Protein AF-0000000076612167 (afdb_homodimer)

Foldseek 3Di:
DQWKKKKWFAQDPDPVSIDIDIDSHPLVVLVVLVVVLLVVVCVVVVDDPDDDDDLVSSLVSLVPTPAIWMWTADPVVRGTDIDGSVVSSVVNVVSVVVVVVVVVVVD/DQWKKKKWFAQDPDPVSIDIDIDSHPLVVLVVLVVVLVVVVCVVVVDDPDDDDDLVSSLVSLVPTPAIWMWTADPVVRGTDIDGSVVSSVVNVVSVVVVVVVVVVVD

Sequence (214 aa):
MVAKVLLLVQQKADTESRRYQEFHTLDKCLDYILKLFEDKLRNQLQEKDNFTYDLSDLYEYLDDLPSIQCLIFSEDTRTFTPHDKNWVKSKLYAHLSNQVTEMAFDNMVAKVLLLVQQKADTESRRYQEFHTLDKCLDYILKLFEDKLRNQLQEKDNFTYDLSDLYEYLDDLPSIQCLIFSEDTRTFTPHDKNWVKSKLYAHLSNQVTEMAFDN

Organism: NCBI:txid5963

InterPro domains:
  IPR000781 Enhancer of rudimentary [PF01133] (3-101)
  IPR000781 Enhancer of rudimentary [PTHR12373] (4-100)
  IPR035912 Enhancer of rudimentary superfamily [G3DSA:3.30.2260.10] (2-104)
  IPR035912 Enhancer of rudimentary superfamily [SSF143875] (5-101)

Solvent-accessible surface area (backbone atoms only — not comparable to full-atom values): 11820 Å² total; per-residue (Å²): 129,75,37,42,27,39,38,41,38,19,74,44,90,51,72,83,48,23,28,44,49,77,30,65,31,62,65,62,46,49,50,49,52,52,47,54,54,50,52,51,50,47,66,70,41,83,66,70,99,75,78,85,77,56,68,68,55,52,51,50,52,60,67,65,31,71,37,50,37,39,27,42,38,36,82,89,77,58,29,26,39,71,39,49,54,67,56,51,52,52,52,47,50,54,54,52,53,51,49,52,50,50,52,60,63,74,99,129,75,36,42,26,40,39,41,39,19,75,42,91,51,71,84,49,22,29,44,50,78,29,64,31,62,65,60,44,46,51,48,53,52,47,53,54,50,49,53,50,50,68,68,40,85,64,74,98,77,79,86,78,55,68,67,55,53,50,50,53,59,68,65,30,73,38,48,35,39,28,42,41,36,82,90,78,57,29,27,40,72,41,49,54,68,54,51,51,52,50,47,50,54,54,53,52,54,50,53,51,52,53,60,63,74,98

Radius of gyration: 20.78 Å; Cα contacts (8 Å, |Δi|>4): 287; chains: 2; bounding box: 44×80×36 Å

Secondary structure (DSSP, 8-state):
----EEEEEE-SSSGGGEEEEEESSHHHHHHHHHHHHHHHHHHHS-S-S-----HHHHHHHHHHSSEEEEEEEETTTTEEEEE-HHHHHHHHHHHHHHHHHHHHHH-/----EEEEEE-SSSGGGEEEEEESSHHHHHHHHHHHHHHHHHHHS-S-S-----HHHHHHHHHHSSEEEEEEEETTTTEEEEE-HHHHHHHHHHHHHHHHHHHHHH-

Structure (mmCIF, N/CA/C/O backbone):
data_AF-0000000076612167-model_v1
#
loop_
_entity.id
_entity.type
_entity.pdbx_description
1 polymer 'Enhancer of rudimentary homolog'
#
loop_
_atom_site.group_PDB
_atom_site.id
_atom_site.type_symbol
_atom_site.label_atom_id
_atom_site.label_alt_id
_atom_site.label_comp_id
_atom_site.label_asym_id
_atom_site.label_entity_id
_atom_site.label_seq_id
_atom_site.pdbx_PDB_ins_code
_atom_site.Cartn_x
_atom_site.Cartn_y
_atom_site.Cartn_z
_atom_site.occupancy
_atom_site.B_iso_or_equiv
_atom_site.auth_seq_id
_atom_site.auth_comp_id
_atom_site.auth_asym_id
_atom_site.auth_atom_id
_atom_site.pdbx_PDB_model_num
ATOM 1 N N . MET A 1 1 ? 17.547 -15.125 5.863 1 46.22 1 MET A N 1
ATOM 2 C CA . MET A 1 1 ? 17.016 -13.945 6.547 1 46.22 1 MET A CA 1
ATOM 3 C C . MET A 1 1 ? 15.656 -13.562 5.988 1 46.22 1 MET A C 1
ATOM 5 O O . MET A 1 1 ? 15.445 -13.594 4.777 1 46.22 1 MET A O 1
ATOM 9 N N . VAL A 1 2 ? 14.703 -13.664 6.707 1 57.25 2 VAL A N 1
ATOM 10 C CA . VAL A 1 2 ? 13.328 -13.469 6.254 1 57.25 2 VAL A CA 1
ATOM 11 C C . VAL A 1 2 ? 13.102 -12 5.906 1 57.25 2 VAL A C 1
ATOM 13 O O . VAL A 1 2 ? 13.469 -11.109 6.672 1 57.25 2 VAL A O 1
ATOM 16 N N . ALA A 1 3 ? 13.102 -11.641 4.555 1 76.5 3 ALA A N 1
ATOM 17 C CA . ALA A 1 3 ? 12.93 -10.242 4.168 1 76.5 3 ALA A CA 1
ATOM 18 C C . ALA A 1 3 ? 11.453 -9.859 4.141 1 76.5 3 ALA A C 1
ATOM 20 O O . ALA A 1 3 ? 10.625 -10.594 3.586 1 76.5 3 ALA A O 1
ATOM 21 N N . LYS A 1 4 ? 11.07 -8.914 4.973 1 95.75 4 LYS A N 1
ATOM 22 C CA . LYS A 1 4 ? 9.734 -8.336 4.918 1 95.75 4 LYS A CA 1
ATOM 23 C C . LYS A 1 4 ? 9.352 -7.965 3.488 1 95.75 4 LYS A C 1
ATOM 25 O O . LYS A 1 4 ? 10.18 -7.469 2.727 1 95.75 4 LYS A O 1
ATOM 30 N N . VAL A 1 5 ? 8.172 -8.383 3.107 1 98.31 5 VAL A N 1
ATOM 31 C CA . VAL A 1 5 ? 7.656 -8.094 1.773 1 98.31 5 VAL A CA 1
ATOM 32 C C . VAL A 1 5 ? 6.418 -7.203 1.881 1 98.31 5 VAL A C 1
ATOM 34 O O . VAL A 1 5 ? 5.512 -7.484 2.666 1 98.31 5 VAL A O 1
ATOM 37 N N . LEU A 1 6 ? 6.449 -6.156 1.152 1 98.56 6 LEU A N 1
ATOM 38 C CA . LEU A 1 6 ? 5.27 -5.316 0.977 1 98.56 6 LEU A CA 1
ATOM 39 C C . LEU A 1 6 ? 4.633 -5.551 -0.389 1 98.56 6 LEU A C 1
ATOM 41 O O . LEU A 1 6 ? 5.285 -5.375 -1.421 1 98.56 6 LEU A O 1
ATOM 45 N N . LEU A 1 7 ? 3.396 -5.984 -0.373 1 98.81 7 LEU A N 1
ATOM 46 C CA . LEU A 1 7 ? 2.643 -6.195 -1.605 1 98.81 7 LEU A CA 1
ATOM 47 C C . LEU A 1 7 ? 1.734 -5.004 -1.895 1 98.81 7 LEU A C 1
ATOM 49 O O . LEU A 1 7 ? 0.98 -4.566 -1.022 1 98.81 7 LEU A O 1
ATOM 53 N N . LEU A 1 8 ? 1.87 -4.41 -3.059 1 98.75 8 LEU A N 1
ATOM 54 C CA . LEU A 1 8 ? 0.969 -3.383 -3.57 1 98.75 8 LEU A CA 1
ATOM 55 C C . LEU A 1 8 ? 0.109 -3.93 -4.707 1 98.75 8 LEU A C 1
ATOM 57 O O . LEU A 1 8 ? 0.635 -4.398 -5.719 1 98.75 8 LEU A O 1
ATOM 61 N N . VAL A 1 9 ? -1.189 -3.863 -4.496 1 98.62 9 VAL A N 1
ATOM 62 C CA . VAL A 1 9 ? -2.049 -4.406 -5.543 1 98.62 9 VAL A CA 1
ATOM 63 C C . VAL A 1 9 ? -3.201 -3.441 -5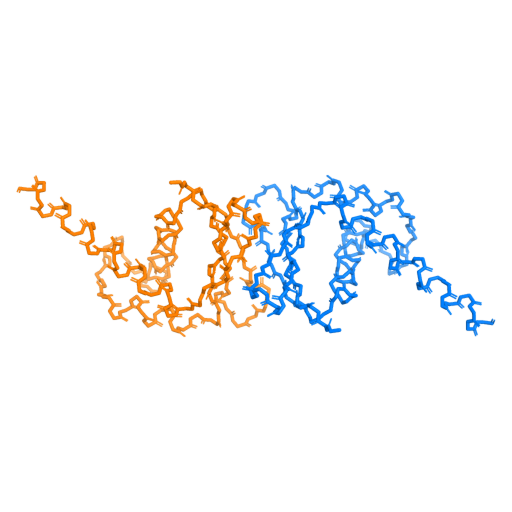.82 1 98.62 9 VAL A C 1
ATOM 65 O O . VAL A 1 9 ? -3.762 -2.855 -4.891 1 98.62 9 VAL A O 1
ATOM 68 N N . GLN A 1 10 ? -3.488 -3.244 -7.02 1 98.12 10 GLN A N 1
ATOM 69 C CA . GLN A 1 10 ? -4.699 -2.598 -7.512 1 98.12 10 GLN A CA 1
ATOM 70 C C . GLN A 1 10 ? -5.527 -3.559 -8.359 1 98.12 10 GLN A C 1
ATOM 72 O O . GLN A 1 10 ? -5.113 -3.945 -9.453 1 98.12 10 GLN A O 1
ATOM 77 N N . GLN A 1 11 ? -6.672 -3.959 -7.875 1 95.88 11 GLN A N 1
ATOM 78 C CA . GLN A 1 11 ? -7.422 -5.031 -8.516 1 95.88 11 GLN A CA 1
ATOM 79 C C . GLN A 1 11 ? -8.406 -4.48 -9.547 1 95.88 11 GLN A C 1
ATOM 81 O O . GLN A 1 11 ? -8.859 -5.207 -10.43 1 95.88 11 GLN A O 1
ATOM 86 N N . LYS A 1 12 ? -8.82 -3.258 -9.359 1 95.5 12 LYS A N 1
ATOM 87 C CA . LYS A 1 12 ? -9.727 -2.588 -10.281 1 95.5 12 LYS A CA 1
ATOM 88 C C . LYS A 1 12 ? -9.094 -1.319 -10.852 1 95.5 12 LYS A C 1
ATOM 90 O O . LYS A 1 12 ? -8.055 -0.867 -10.367 1 95.5 12 LYS A O 1
ATOM 95 N N . ALA A 1 13 ? -9.773 -0.799 -11.875 1 94.06 13 ALA A N 1
ATOM 96 C CA . ALA A 1 13 ? -9.234 0.391 -12.531 1 94.06 13 ALA A CA 1
ATOM 97 C C . ALA A 1 13 ? -9.219 1.582 -11.578 1 94.06 13 ALA A C 1
ATOM 99 O O . ALA A 1 13 ? -8.352 2.457 -11.688 1 94.06 13 ALA A O 1
ATOM 100 N N . ASP A 1 14 ? -10.086 1.607 -10.68 1 94.81 14 ASP A N 1
ATOM 101 C CA . ASP A 1 14 ? -10.211 2.703 -9.727 1 94.81 14 ASP A CA 1
ATOM 102 C C . ASP A 1 14 ? -9.078 2.674 -8.703 1 94.81 14 ASP A C 1
ATOM 104 O O . ASP A 1 14 ? -8.789 1.629 -8.117 1 94.81 14 ASP A O 1
ATOM 108 N N . THR A 1 15 ? -8.547 3.803 -8.438 1 93.44 15 THR A N 1
ATOM 109 C CA . THR A 1 15 ? -7.43 3.916 -7.508 1 93.44 15 THR A CA 1
ATOM 110 C C . THR A 1 15 ? -7.887 3.625 -6.082 1 93.44 15 THR A C 1
ATOM 112 O O . THR A 1 15 ? -7.066 3.33 -5.211 1 93.44 15 THR A O 1
ATOM 115 N N . GLU A 1 16 ? -9.133 3.639 -5.883 1 92.19 16 GLU A N 1
ATOM 116 C CA . GLU A 1 16 ? -9.672 3.354 -4.555 1 92.19 16 GLU A CA 1
ATOM 117 C C . GLU A 1 16 ? -9.555 1.871 -4.219 1 92.19 16 GLU A C 1
ATOM 119 O O . GLU A 1 16 ? -9.719 1.478 -3.061 1 92.19 16 GLU A O 1
ATOM 124 N N . SER A 1 17 ? -9.297 1.065 -5.227 1 95.31 17 SER A N 1
ATOM 125 C CA . SER A 1 17 ? -9.156 -0.372 -5.016 1 95.31 17 SER A CA 1
ATOM 126 C C . SER A 1 17 ? -7.734 -0.738 -4.621 1 95.31 17 SER A C 1
ATOM 128 O O . SER A 1 17 ? -7.426 -1.911 -4.395 1 95.31 17 SER A O 1
ATOM 130 N N . ARG A 1 18 ? -6.832 0.264 -4.492 1 98 18 ARG A N 1
ATOM 131 C CA . ARG A 1 18 ? -5.441 0.022 -4.121 1 98 18 ARG A CA 1
ATOM 132 C C . ARG A 1 18 ? -5.336 -0.468 -2.68 1 98 18 ARG A C 1
ATOM 134 O O . ARG A 1 18 ? -5.895 0.146 -1.768 1 98 18 ARG A O 1
ATOM 141 N N . ARG A 1 19 ? -4.605 -1.612 -2.525 1 98 19 ARG A N 1
ATOM 142 C CA . ARG A 1 19 ? -4.383 -2.234 -1.224 1 98 19 ARG A CA 1
ATOM 143 C C . ARG A 1 19 ? -2.918 -2.607 -1.037 1 98 19 ARG A C 1
ATOM 145 O O . ARG A 1 19 ? -2.201 -2.84 -2.014 1 98 19 ARG A O 1
ATOM 152 N N . TYR A 1 20 ? -2.527 -2.588 0.167 1 98.62 20 TYR A N 1
ATOM 153 C CA . TYR A 1 20 ? -1.204 -3.133 0.453 1 98.62 20 TYR A CA 1
ATOM 154 C C . TYR A 1 20 ? -1.27 -4.164 1.574 1 98.62 20 TYR A C 1
ATOM 156 O O . TYR A 1 20 ? -2.195 -4.145 2.391 1 98.62 20 TYR A O 1
ATOM 164 N N . GLN A 1 21 ? -0.395 -5.09 1.567 1 98.19 21 GLN A N 1
ATOM 165 C CA . GLN A 1 21 ? -0.216 -6.105 2.602 1 98.19 21 GLN A CA 1
ATOM 166 C C . GLN A 1 21 ? 1.263 -6.305 2.924 1 98.19 21 GLN A C 1
ATOM 168 O O . GLN A 1 21 ? 2.127 -6.047 2.084 1 98.19 21 GLN A O 1
ATOM 173 N N . GLU A 1 22 ? 1.465 -6.707 4.145 1 97.81 22 GLU A N 1
ATOM 174 C CA . GLU A 1 22 ? 2.826 -6.984 4.586 1 97.81 22 GLU A CA 1
ATOM 175 C C . GLU A 1 22 ? 2.99 -8.453 4.984 1 97.81 22 GLU A C 1
ATOM 177 O O . GLU A 1 22 ? 2.104 -9.031 5.613 1 97.81 22 GLU A O 1
ATOM 182 N N . PHE A 1 23 ? 4.105 -9 4.562 1 97.69 23 PHE A N 1
ATOM 183 C CA . PHE A 1 23 ? 4.406 -10.391 4.891 1 97.69 23 PHE A CA 1
ATOM 184 C C . PHE A 1 23 ? 5.828 -10.523 5.422 1 97.69 23 PHE A C 1
ATOM 186 O O . PHE A 1 23 ? 6.723 -9.773 5.02 1 97.69 23 PHE A O 1
ATOM 193 N N . HIS A 1 24 ? 6.004 -11.531 6.266 1 95.81 24 HIS A N 1
ATOM 194 C CA . HIS A 1 24 ? 7.332 -11.758 6.824 1 95.81 24 HIS A CA 1
ATOM 195 C C . HIS A 1 24 ? 8.195 -12.578 5.871 1 95.81 24 HIS A C 1
ATOM 197 O O . HIS A 1 24 ? 9.414 -12.633 6.027 1 95.81 24 HIS A O 1
ATOM 203 N N . THR A 1 25 ? 7.551 -13.25 4.871 1 95.44 25 THR A N 1
ATOM 204 C CA . THR A 1 25 ? 8.297 -14.008 3.875 1 95.44 25 THR A CA 1
ATOM 205 C C . THR A 1 25 ? 7.688 -13.82 2.486 1 95.44 25 THR A C 1
ATOM 207 O O . THR A 1 25 ? 6.492 -13.547 2.357 1 95.44 25 THR A O 1
ATOM 210 N N . LEU A 1 26 ? 8.547 -14.047 1.516 1 96.44 26 LEU A N 1
ATOM 211 C CA . LEU A 1 26 ? 8.078 -14 0.135 1 96.44 26 LEU A CA 1
ATOM 212 C C . LEU A 1 26 ? 7.062 -15.102 -0.135 1 96.44 26 LEU A C 1
ATOM 214 O O . LEU A 1 26 ? 6.09 -14.898 -0.866 1 96.44 26 LEU A O 1
ATOM 218 N N . ASP A 1 27 ? 7.234 -16.25 0.486 1 95.06 27 ASP A N 1
ATOM 219 C CA . ASP A 1 27 ? 6.34 -17.391 0.263 1 95.06 27 ASP A CA 1
ATOM 220 C C . ASP A 1 27 ? 4.906 -17.047 0.668 1 95.06 27 ASP A C 1
ATOM 222 O O . ASP A 1 27 ? 3.961 -17.359 -0.054 1 95.06 27 ASP A O 1
ATOM 226 N N . LYS A 1 28 ? 4.77 -16.516 1.777 1 96.88 28 LYS A N 1
ATOM 227 C CA . LYS A 1 28 ? 3.443 -16.141 2.254 1 96.88 28 LYS A CA 1
ATOM 228 C C . LYS A 1 28 ? 2.811 -15.086 1.348 1 96.88 28 LYS A C 1
ATOM 230 O O . LYS A 1 28 ? 1.596 -15.086 1.136 1 96.88 28 LYS A O 1
ATOM 235 N N . CYS A 1 29 ? 3.615 -14.156 0.839 1 98.06 29 CYS A N 1
ATOM 236 C CA . CYS A 1 29 ? 3.139 -13.164 -0.119 1 98.06 29 CYS A CA 1
ATOM 237 C C . CYS A 1 29 ? 2.621 -13.836 -1.386 1 98.06 29 CYS A C 1
ATOM 239 O O . CYS A 1 29 ? 1.523 -13.523 -1.854 1 98.06 29 CYS A O 1
ATOM 241 N N . LEU A 1 30 ? 3.404 -14.766 -1.861 1 97.75 30 LEU A N 1
ATOM 242 C CA . LEU A 1 30 ? 3.025 -15.461 -3.086 1 97.75 30 LEU A CA 1
ATOM 243 C C . LEU A 1 30 ? 1.769 -16.297 -2.867 1 97.75 30 LEU A C 1
ATOM 245 O O . LEU A 1 30 ? 0.907 -16.375 -3.746 1 97.75 30 LEU A O 1
ATOM 249 N N . ASP A 1 31 ? 1.666 -16.906 -1.666 1 96.94 31 ASP A N 1
ATOM 250 C CA . ASP A 1 31 ? 0.441 -17.609 -1.309 1 96.94 31 ASP A CA 1
ATOM 251 C C . ASP A 1 31 ? -0.769 -16.688 -1.371 1 96.94 31 ASP A C 1
ATOM 253 O O . ASP A 1 31 ? -1.837 -17.078 -1.843 1 96.94 31 ASP A O 1
ATOM 257 N N . TYR A 1 32 ? -0.604 -15.531 -0.877 1 97.81 32 TYR A N 1
ATOM 258 C CA . TYR A 1 32 ? -1.695 -14.57 -0.847 1 97.81 32 TYR A CA 1
ATOM 259 C C . TYR A 1 32 ? -2.111 -14.172 -2.258 1 97.81 32 TYR A C 1
ATOM 261 O O . TYR A 1 32 ? -3.305 -14.047 -2.547 1 97.81 32 TYR A O 1
ATOM 269 N N . ILE A 1 33 ? -1.151 -13.961 -3.117 1 97.94 33 ILE A N 1
ATOM 270 C CA . ILE A 1 33 ? -1.45 -13.617 -4.504 1 97.94 33 ILE A CA 1
ATOM 271 C C . ILE A 1 33 ? -2.238 -14.75 -5.156 1 97.94 33 ILE A C 1
ATOM 273 O O . ILE A 1 33 ? -3.205 -14.508 -5.883 1 97.94 33 ILE A O 1
ATOM 277 N N . LEU A 1 34 ? -1.816 -16 -4.898 1 96.12 34 LEU A N 1
ATOM 278 C CA . LEU A 1 34 ? -2.557 -17.156 -5.406 1 96.12 34 LEU A CA 1
ATOM 279 C C . LEU A 1 34 ? -3.99 -17.156 -4.887 1 96.12 34 LEU A C 1
ATOM 281 O O . LEU A 1 34 ? -4.922 -17.484 -5.621 1 96.12 34 LEU A O 1
ATOM 285 N N . LYS A 1 35 ? -4.117 -16.859 -3.691 1 95.44 35 LYS A N 1
ATOM 286 C CA . LYS A 1 35 ? -5.449 -16.797 -3.098 1 95.44 35 LYS A CA 1
ATOM 287 C C . LYS A 1 35 ? -6.309 -15.742 -3.789 1 95.44 35 LYS A C 1
ATOM 289 O O . LYS A 1 35 ? -7.504 -15.953 -4.012 1 95.44 35 LYS A O 1
ATOM 294 N N . LEU A 1 36 ? -5.746 -14.523 -4.047 1 95.81 36 LEU A N 1
ATOM 295 C CA . LEU A 1 36 ? -6.477 -13.484 -4.766 1 95.81 36 LEU A CA 1
ATOM 296 C C . LEU A 1 36 ? -7.004 -14.016 -6.098 1 95.81 36 LEU A C 1
ATOM 298 O O . LEU A 1 36 ? -8.164 -13.781 -6.449 1 95.81 36 LEU A O 1
ATOM 302 N N . PHE A 1 37 ? -6.133 -14.695 -6.824 1 95.38 37 PHE A N 1
ATOM 303 C CA . PHE A 1 37 ? -6.508 -15.297 -8.102 1 95.38 37 PHE A CA 1
ATOM 304 C C . PHE A 1 37 ? -7.625 -16.312 -7.918 1 95.38 37 PHE A C 1
ATOM 306 O O . PHE A 1 37 ? -8.617 -16.281 -8.648 1 95.38 37 PHE A O 1
ATOM 313 N N . GLU A 1 38 ? -7.531 -17.188 -6.906 1 92.75 38 GLU A N 1
ATOM 314 C CA . GLU A 1 38 ? -8.516 -18.234 -6.641 1 92.75 38 GLU A CA 1
ATOM 315 C C . GLU A 1 38 ? -9.867 -17.641 -6.25 1 92.75 38 GLU A C 1
ATOM 317 O O . GLU A 1 38 ? -10.914 -18.156 -6.664 1 92.75 38 GLU A O 1
ATOM 322 N N . ASP A 1 39 ? -9.797 -16.625 -5.496 1 91.69 39 ASP A N 1
ATOM 323 C CA . ASP A 1 39 ? -11.016 -15.922 -5.105 1 91.69 39 ASP A CA 1
ATOM 324 C C . ASP A 1 39 ? -11.719 -15.328 -6.32 1 91.69 39 ASP A C 1
ATOM 326 O O . ASP A 1 39 ? -12.945 -15.359 -6.41 1 91.69 39 ASP A O 1
ATOM 330 N N . LYS A 1 40 ? -10.945 -14.727 -7.18 1 91 40 LYS A N 1
ATOM 331 C CA . LYS A 1 40 ? -11.5 -14.18 -8.414 1 91 40 LYS A CA 1
ATOM 332 C C . LYS A 1 40 ? -12.195 -15.266 -9.227 1 91 40 LYS A C 1
ATOM 334 O O . LYS A 1 40 ? -13.297 -15.047 -9.75 1 91 40 LYS A O 1
ATOM 339 N N . LEU A 1 41 ? -11.555 -16.469 -9.328 1 87.62 41 LEU A N 1
ATOM 340 C CA . LEU A 1 41 ? -12.125 -17.594 -10.062 1 87.62 41 LEU A CA 1
ATOM 341 C C . LEU A 1 41 ? -13.422 -18.078 -9.422 1 87.62 41 LEU A C 1
ATOM 343 O O . LEU A 1 41 ? -14.398 -18.344 -10.125 1 87.62 41 LEU A O 1
ATOM 347 N N . ARG A 1 42 ? -13.336 -18.078 -8.117 1 87.94 42 ARG A N 1
ATOM 348 C CA . ARG A 1 42 ? -14.508 -18.531 -7.367 1 87.94 42 ARG A CA 1
ATOM 349 C C . ARG A 1 42 ? -15.695 -17.609 -7.613 1 87.94 42 ARG A C 1
ATOM 351 O O . ARG A 1 42 ? -16.828 -18.062 -7.773 1 87.94 42 ARG A O 1
ATOM 358 N N . ASN A 1 43 ? -15.484 -16.359 -7.652 1 86.31 43 ASN A N 1
ATOM 359 C CA . ASN A 1 43 ? -16.531 -15.375 -7.84 1 86.31 43 ASN A CA 1
ATOM 360 C C . ASN A 1 43 ? -17.078 -15.391 -9.273 1 86.31 43 ASN A C 1
ATOM 362 O O . ASN A 1 43 ? -18.234 -15.078 -9.5 1 86.31 43 ASN A O 1
ATOM 366 N N . GLN A 1 44 ? -16.25 -15.625 -10.203 1 83.94 44 GLN A N 1
ATOM 367 C CA . GLN A 1 44 ? -16.641 -15.68 -11.602 1 83.94 44 GLN A CA 1
ATOM 368 C C . GLN A 1 44 ? -17.391 -16.969 -11.906 1 83.94 44 GLN A C 1
ATOM 370 O O . GLN A 1 44 ? -18.328 -16.984 -12.703 1 83.94 44 GLN A O 1
ATOM 375 N N . LEU A 1 45 ? -16.953 -17.984 -11.32 1 78.19 45 LEU A N 1
ATOM 376 C CA . LEU A 1 45 ? -17.547 -19.297 -11.602 1 78.19 45 LEU A CA 1
ATOM 377 C C . LEU A 1 45 ? -18.656 -19.609 -10.602 1 78.19 45 LEU A C 1
ATOM 379 O O . LEU A 1 45 ? -18.484 -19.375 -9.398 1 78.19 45 LEU A O 1
ATOM 383 N N . GLN A 1 46 ? -19.906 -18.719 -10.523 1 64.12 46 GLN A N 1
ATOM 384 C CA . GLN A 1 46 ? -21 -18.906 -9.57 1 64.12 46 GLN A CA 1
ATOM 385 C C . GLN A 1 46 ? -20.812 -20.188 -8.766 1 64.12 46 GLN A C 1
ATOM 387 O O . GLN A 1 46 ? -21.266 -20.281 -7.629 1 64.12 46 GLN A O 1
ATOM 392 N N . GLU A 1 47 ? -20.609 -21.297 -9.531 1 56.75 47 GLU A N 1
ATOM 393 C CA . GLU A 1 47 ? -20.781 -22.594 -8.891 1 56.75 47 GLU A CA 1
ATOM 394 C C . GLU A 1 47 ? -19.594 -22.938 -8 1 56.75 47 GLU A C 1
ATOM 396 O O . GLU A 1 47 ? -18.594 -22.219 -7.98 1 56.75 47 GLU A O 1
ATOM 401 N N . LYS A 1 48 ? -18.969 -24.422 -7.902 1 57.47 48 LYS A N 1
ATOM 402 C CA . LYS A 1 48 ? -18.422 -25.312 -6.883 1 57.47 48 LYS A CA 1
ATOM 403 C C . LYS A 1 48 ? -16.969 -24.953 -6.566 1 57.47 48 LYS A C 1
ATOM 405 O O . LYS A 1 48 ? -16.281 -24.359 -7.391 1 57.47 48 LYS A O 1
ATOM 410 N N . ASP A 1 49 ? -16.531 -24.922 -5.379 1 62.66 49 ASP A N 1
ATOM 411 C CA . ASP A 1 49 ? -15.273 -24.953 -4.648 1 62.66 49 ASP A CA 1
ATOM 412 C C . ASP A 1 49 ? -14.195 -25.688 -5.449 1 62.66 49 ASP A C 1
ATOM 414 O O . ASP A 1 49 ? -13.016 -25.641 -5.094 1 62.66 49 ASP A O 1
ATOM 418 N N . ASN A 1 50 ? -14.562 -26.312 -6.648 1 67.38 50 ASN A N 1
ATOM 419 C CA . ASN A 1 50 ? -13.539 -27.078 -7.352 1 67.38 50 ASN A CA 1
ATOM 420 C C . ASN A 1 50 ? -13.195 -26.453 -8.695 1 67.38 50 ASN A C 1
ATOM 422 O O . ASN A 1 50 ? -13.93 -26.609 -9.672 1 67.38 50 ASN A O 1
ATOM 426 N N . PHE A 1 51 ? -12.398 -25.406 -8.719 1 77.12 51 PHE A N 1
ATOM 427 C CA . PHE A 1 51 ? -11.961 -24.875 -10 1 77.12 51 PHE A CA 1
ATOM 428 C C . PHE A 1 51 ? -10.578 -25.391 -10.367 1 77.12 51 PHE A C 1
ATOM 430 O O . PHE A 1 51 ? -9.773 -25.703 -9.492 1 77.12 51 PHE A O 1
ATOM 437 N N . THR A 1 52 ? -10.461 -25.844 -11.688 1 81.31 52 THR A N 1
ATOM 438 C CA . THR A 1 52 ? -9.148 -26.156 -12.242 1 81.31 52 THR A CA 1
ATOM 439 C C . THR A 1 52 ? -8.656 -25 -13.117 1 81.31 52 THR A C 1
ATOM 441 O O . THR A 1 52 ? -9.453 -24.297 -13.75 1 81.31 52 THR A O 1
ATOM 444 N N . TYR A 1 53 ? -7.547 -24.625 -12.898 1 86.19 53 TYR A N 1
ATOM 445 C CA . TYR A 1 53 ? -6.906 -23.594 -13.703 1 86.19 53 TYR A CA 1
ATOM 446 C C . TYR A 1 53 ? -5.473 -23.969 -14.047 1 86.19 53 TYR A C 1
ATOM 448 O O . TYR A 1 53 ? -4.887 -24.844 -13.398 1 86.19 53 TYR A O 1
ATOM 456 N N . ASP A 1 54 ? -4.949 -23.406 -15.094 1 88.31 54 ASP A N 1
ATOM 457 C CA . ASP A 1 54 ? -3.531 -23.609 -15.375 1 88.31 54 ASP A CA 1
ATOM 458 C C . ASP A 1 54 ? -2.74 -22.328 -15.156 1 88.31 54 ASP A C 1
ATOM 460 O O . ASP A 1 54 ? -3.281 -21.328 -14.664 1 88.31 54 ASP A O 1
ATOM 464 N N . LEU A 1 55 ? -1.412 -22.391 -15.438 1 89 55 LEU A N 1
ATOM 465 C CA . LEU A 1 55 ? -0.502 -21.281 -15.164 1 89 55 LEU A CA 1
ATOM 466 C C . LEU A 1 55 ? -0.809 -20.094 -16.078 1 89 55 LEU A C 1
ATOM 468 O O . LEU A 1 55 ? -0.648 -18.938 -15.664 1 89 55 LEU A O 1
ATOM 472 N N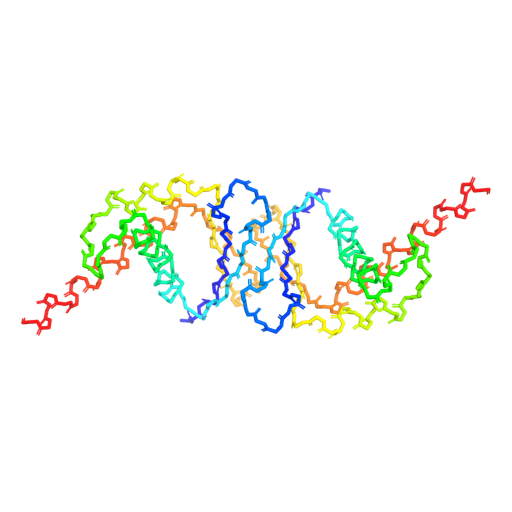 . SER A 1 56 ? -1.261 -20.469 -17.312 1 92.88 56 SER A N 1
ATOM 473 C CA . SER A 1 56 ? -1.615 -19.406 -18.234 1 92.88 56 SER A CA 1
ATOM 474 C C . SER A 1 56 ? -2.764 -18.547 -17.688 1 92.88 56 SER A C 1
ATOM 476 O O . SER A 1 56 ? -2.799 -17.344 -17.906 1 92.88 56 SER A O 1
ATOM 478 N N . ASP A 1 57 ? -3.715 -19.172 -17 1 93.19 57 ASP A N 1
ATOM 479 C CA . ASP A 1 57 ? -4.82 -18.438 -16.391 1 93.19 57 ASP A CA 1
ATOM 480 C C . ASP A 1 57 ? -4.32 -17.484 -15.312 1 93.19 57 ASP A C 1
ATOM 482 O O . ASP A 1 57 ? -4.773 -16.344 -15.234 1 93.19 57 ASP A O 1
ATOM 486 N N . LEU A 1 58 ? -3.418 -17.984 -14.516 1 94.44 58 LEU A N 1
ATOM 487 C CA . LEU A 1 58 ? -2.82 -17.172 -13.461 1 94.44 58 LEU A CA 1
ATOM 488 C C . LEU A 1 58 ? -2.094 -15.969 -14.039 1 94.44 58 LEU A C 1
ATOM 490 O O . LEU A 1 58 ? -2.285 -14.844 -13.578 1 94.44 58 LEU A O 1
ATOM 494 N N . TYR A 1 59 ? -1.322 -16.203 -15.047 1 96.12 59 TYR A N 1
ATOM 495 C CA . TYR A 1 59 ? -0.553 -15.125 -15.664 1 96.12 59 TYR A CA 1
ATOM 496 C C . TYR A 1 59 ? -1.475 -14.094 -16.297 1 96.12 59 TYR A C 1
ATOM 498 O O . TYR A 1 59 ? -1.201 -12.891 -16.25 1 96.12 59 TYR A O 1
ATOM 506 N N . GLU A 1 60 ? -2.527 -14.57 -16.938 1 95.94 60 GLU A N 1
ATOM 507 C CA . GLU A 1 60 ? -3.498 -13.656 -17.531 1 95.94 60 GLU A CA 1
ATOM 508 C C . GLU A 1 60 ? -4.152 -12.773 -16.469 1 95.94 60 GLU A C 1
ATOM 510 O O . GLU A 1 60 ? -4.352 -11.578 -16.688 1 95.94 60 GLU A O 1
ATOM 515 N N . TYR A 1 61 ? -4.531 -13.422 -15.375 1 96.12 61 TYR A N 1
ATOM 516 C CA . TYR A 1 61 ? -5.074 -12.672 -14.258 1 96.12 61 TYR A CA 1
ATOM 517 C C . TYR A 1 61 ? -4.121 -11.555 -13.836 1 96.12 61 TYR A C 1
ATOM 519 O O . TYR A 1 61 ? -4.535 -10.406 -13.672 1 96.12 61 TYR A O 1
ATOM 527 N N . LEU A 1 62 ? -2.842 -11.922 -13.617 1 97.44 62 LEU A N 1
ATOM 528 C CA . LEU A 1 62 ? -1.848 -10.938 -13.195 1 97.44 62 LEU A CA 1
ATOM 529 C C . LEU A 1 62 ? -1.699 -9.836 -14.242 1 97.44 62 LEU A C 1
ATOM 531 O O . LEU A 1 62 ? -1.61 -8.656 -13.906 1 97.44 62 LEU A O 1
ATOM 535 N N . ASP A 1 63 ? -1.759 -10.203 -15.547 1 97.31 63 ASP A N 1
ATOM 536 C CA . ASP A 1 63 ? -1.622 -9.242 -16.625 1 97.31 63 ASP A CA 1
ATOM 537 C C . ASP A 1 63 ? -2.793 -8.258 -16.641 1 97.31 63 ASP A C 1
ATOM 539 O O . ASP A 1 63 ? -2.635 -7.102 -17.031 1 97.31 63 ASP A O 1
ATOM 543 N N . ASP A 1 64 ? -3.871 -8.75 -16.172 1 96.25 64 ASP A N 1
ATOM 544 C CA . ASP A 1 64 ? -5.086 -7.941 -16.219 1 96.25 64 ASP A CA 1
ATOM 545 C C . ASP A 1 64 ? -5.16 -6.98 -15.039 1 96.25 64 ASP A C 1
ATOM 547 O O . ASP A 1 64 ? -5.961 -6.043 -15.039 1 96.25 64 ASP A O 1
ATOM 551 N N . LEU A 1 65 ? -4.457 -7.348 -14 1 97.12 65 LEU A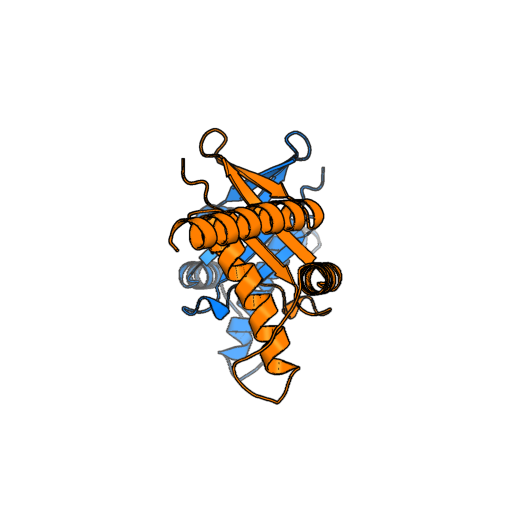 N 1
ATOM 552 C CA . LEU A 1 65 ? -4.426 -6.414 -12.875 1 97.12 65 LEU A CA 1
ATOM 553 C C . LEU A 1 65 ? -3.871 -5.062 -13.312 1 97.12 65 LEU A C 1
ATOM 555 O O . LEU A 1 65 ? -2.82 -4.992 -13.953 1 97.12 65 LEU A O 1
ATOM 559 N N . PRO A 1 66 ? -4.574 -3.975 -12.969 1 97.75 66 PRO A N 1
ATOM 560 C CA . PRO A 1 66 ? -4.02 -2.65 -13.266 1 97.75 66 PRO A CA 1
ATOM 561 C C . PRO A 1 66 ? -2.627 -2.447 -12.672 1 97.75 66 PRO A C 1
ATOM 563 O O . PRO A 1 66 ? -1.764 -1.837 -13.305 1 97.75 66 PRO A O 1
ATOM 566 N N . SER A 1 67 ? -2.408 -2.969 -11.422 1 97.81 67 SER A N 1
ATOM 567 C CA . SER A 1 67 ? -1.075 -2.848 -10.844 1 97.81 67 SER A CA 1
ATOM 568 C C . SER A 1 67 ? -0.821 -3.943 -9.812 1 97.81 67 SER A C 1
ATOM 570 O O . SER A 1 67 ? -1.719 -4.305 -9.047 1 97.81 67 SER A O 1
ATOM 572 N N . ILE A 1 68 ? 0.35 -4.445 -9.805 1 98.62 68 ILE A N 1
ATOM 573 C CA . ILE A 1 68 ? 0.854 -5.34 -8.773 1 98.62 68 ILE A CA 1
ATOM 574 C C . ILE A 1 68 ? 2.371 -5.203 -8.664 1 98.62 68 ILE A C 1
ATOM 576 O O . ILE A 1 68 ? 3.074 -5.215 -9.68 1 98.62 68 ILE A O 1
ATOM 580 N N . GLN A 1 69 ? 2.82 -5.016 -7.523 1 98.38 69 GLN A N 1
ATOM 581 C CA . GLN A 1 69 ? 4.254 -4.906 -7.277 1 98.38 69 GLN A CA 1
ATOM 582 C C . GLN A 1 69 ? 4.617 -5.438 -5.895 1 98.38 69 GLN A C 1
ATOM 584 O O . GLN A 1 69 ? 3.789 -5.426 -4.98 1 98.38 69 GLN A O 1
ATOM 589 N N . CYS A 1 70 ? 5.773 -5.902 -5.754 1 98.5 70 CYS A N 1
ATOM 590 C CA . CYS A 1 70 ? 6.336 -6.273 -4.461 1 98.5 70 CYS A CA 1
ATOM 591 C C . CYS A 1 70 ? 7.523 -5.387 -4.109 1 98.5 70 CYS A C 1
ATOM 593 O O . CYS A 1 70 ? 8.352 -5.082 -4.969 1 98.5 70 CYS A O 1
ATOM 595 N N . LEU A 1 71 ? 7.602 -4.934 -2.949 1 98.56 71 LEU A N 1
ATOM 596 C CA . LEU A 1 71 ? 8.781 -4.281 -2.391 1 98.56 71 LEU A CA 1
ATOM 597 C C . LEU A 1 71 ? 9.477 -5.191 -1.38 1 98.56 71 LEU A C 1
ATOM 599 O O . LEU A 1 71 ? 8.867 -5.598 -0.385 1 98.56 71 LEU A O 1
ATOM 603 N N . ILE A 1 72 ? 10.703 -5.492 -1.618 1 98.5 72 ILE A N 1
ATOM 604 C CA . ILE A 1 72 ? 11.453 -6.391 -0.749 1 98.5 72 ILE A CA 1
ATOM 605 C C . ILE A 1 72 ? 12.352 -5.574 0.183 1 98.5 72 ILE A C 1
ATOM 607 O O . ILE A 1 72 ? 13.125 -4.73 -0.272 1 98.5 72 ILE A O 1
ATOM 611 N N . PHE A 1 73 ? 12.266 -5.883 1.444 1 98 73 PHE A N 1
ATOM 612 C CA . PHE A 1 73 ? 13.016 -5.129 2.439 1 98 73 PHE A CA 1
ATOM 613 C C . PHE A 1 73 ? 14.422 -5.695 2.596 1 98 73 PHE A C 1
ATOM 615 O O . PHE A 1 73 ? 14.602 -6.91 2.68 1 98 73 PHE A O 1
ATOM 622 N N . SER A 1 74 ? 15.336 -4.863 2.57 1 96.5 74 SER A N 1
ATOM 623 C CA . SER A 1 74 ? 16.703 -5.207 2.91 1 96.5 74 SER A CA 1
ATOM 624 C C . SER A 1 74 ? 17.094 -4.664 4.285 1 96.5 74 SER A C 1
ATOM 626 O O . SER A 1 74 ? 17.141 -3.451 4.488 1 96.5 74 SER A O 1
ATOM 628 N N . GLU A 1 75 ? 17.453 -5.539 5.195 1 94.88 75 GLU A N 1
ATOM 629 C CA . GLU A 1 75 ? 17.859 -5.137 6.539 1 94.88 75 GLU A CA 1
ATOM 630 C C . GLU A 1 75 ? 19.188 -4.383 6.52 1 94.88 75 GLU A C 1
ATOM 632 O O . GLU A 1 75 ? 19.438 -3.539 7.379 1 94.88 75 GLU A O 1
ATOM 637 N N . ASP A 1 76 ? 19.953 -4.68 5.578 1 94.81 76 ASP A N 1
ATOM 638 C CA . ASP A 1 76 ? 21.281 -4.082 5.484 1 94.81 76 ASP A CA 1
ATOM 639 C C . ASP A 1 76 ? 21.188 -2.586 5.188 1 94.81 76 ASP A C 1
ATOM 641 O O . ASP A 1 76 ? 21.891 -1.781 5.809 1 94.81 76 ASP A O 1
ATOM 645 N N . THR A 1 77 ? 20.281 -2.223 4.27 1 95.5 77 THR A N 1
ATOM 646 C CA . THR A 1 77 ? 20.203 -0.835 3.828 1 95.5 77 THR A CA 1
ATOM 647 C C . THR A 1 77 ? 18.969 -0.153 4.422 1 95.5 77 THR A C 1
ATOM 649 O O . THR A 1 77 ? 18.828 1.067 4.332 1 95.5 77 THR A O 1
ATOM 652 N N . ARG A 1 78 ? 18.047 -1.015 5.062 1 96.31 78 ARG A N 1
ATOM 653 C CA . ARG A 1 78 ? 16.797 -0.525 5.621 1 96.31 78 ARG A CA 1
ATOM 654 C C . ARG A 1 78 ? 15.953 0.171 4.559 1 96.31 78 ARG A C 1
ATOM 656 O O . ARG A 1 78 ? 15.445 1.271 4.781 1 96.31 78 ARG A O 1
ATOM 663 N N . THR A 1 79 ? 15.938 -0.491 3.381 1 97.5 79 THR A N 1
ATOM 664 C CA . THR A 1 79 ? 15.172 0.032 2.256 1 97.5 79 THR A CA 1
ATOM 665 C C . THR A 1 79 ? 14.367 -1.078 1.585 1 97.5 79 THR A C 1
ATOM 667 O O . THR A 1 79 ? 14.617 -2.262 1.813 1 97.5 79 THR A O 1
ATOM 670 N N . PHE A 1 80 ? 13.391 -0.626 0.837 1 98.12 80 PHE A N 1
ATOM 671 C CA . PHE A 1 80 ? 12.602 -1.526 0.009 1 98.12 80 PHE A CA 1
ATOM 672 C C . PHE A 1 80 ? 13.023 -1.437 -1.451 1 98.12 80 PHE A C 1
ATOM 674 O O . PHE A 1 80 ? 13.141 -0.341 -2.004 1 98.12 80 PHE A O 1
ATOM 681 N N . THR A 1 81 ? 13.242 -2.584 -2.057 1 98.12 81 THR A N 1
ATOM 682 C CA . THR A 1 81 ? 13.484 -2.664 -3.492 1 98.12 81 THR A CA 1
ATOM 683 C C . THR A 1 81 ? 12.219 -3.07 -4.234 1 98.12 81 THR A C 1
ATOM 685 O O . THR A 1 81 ? 11.633 -4.113 -3.949 1 98.12 81 THR A O 1
ATOM 688 N N . PRO A 1 82 ? 11.812 -2.262 -5.168 1 98.25 82 PRO A N 1
ATOM 689 C CA . PRO A 1 82 ? 10.586 -2.596 -5.895 1 98.25 82 PRO A CA 1
ATOM 690 C C . PRO A 1 82 ? 10.812 -3.641 -6.984 1 98.25 82 PRO A C 1
ATOM 692 O O . PRO A 1 82 ? 11.852 -3.637 -7.645 1 98.25 82 PRO A O 1
ATOM 695 N N . HIS A 1 83 ? 9.836 -4.516 -7.152 1 98.56 83 HIS A N 1
ATOM 696 C CA . HIS A 1 83 ? 9.82 -5.527 -8.211 1 98.56 83 HIS A CA 1
ATOM 697 C C . HIS A 1 83 ? 8.484 -5.523 -8.945 1 98.56 83 HIS A C 1
ATOM 699 O O . HIS A 1 83 ? 7.422 -5.438 -8.32 1 98.56 83 HIS A O 1
ATOM 705 N N . ASP A 1 84 ? 8.586 -5.625 -10.227 1 97.94 84 ASP A N 1
ATOM 706 C CA . ASP A 1 84 ? 7.414 -5.418 -11.07 1 97.94 84 ASP A CA 1
ATOM 707 C C . ASP A 1 84 ? 6.652 -6.727 -11.281 1 97.94 84 ASP A C 1
ATOM 709 O O . ASP A 1 84 ? 6.996 -7.754 -10.695 1 97.94 84 ASP A O 1
ATOM 713 N N . LYS A 1 85 ? 5.617 -6.609 -12.102 1 98.25 85 LYS A N 1
ATOM 714 C CA . LYS A 1 85 ? 4.684 -7.695 -12.383 1 98.25 85 LYS A CA 1
ATOM 715 C C . LYS A 1 85 ? 5.406 -8.898 -12.977 1 98.25 85 LYS A C 1
ATOM 717 O O . LYS A 1 85 ? 5.109 -10.047 -12.625 1 98.25 85 LYS A O 1
ATOM 722 N N . ASN A 1 86 ? 6.352 -8.711 -13.859 1 97.56 86 ASN A N 1
ATOM 723 C CA . ASN A 1 86 ? 7.078 -9.82 -14.477 1 97.56 86 ASN A CA 1
ATOM 724 C C . ASN A 1 86 ? 7.91 -10.586 -13.453 1 97.56 86 ASN A C 1
ATOM 726 O O . ASN A 1 86 ? 7.996 -11.812 -13.508 1 97.56 86 ASN A O 1
ATOM 730 N N . TRP A 1 87 ? 8.5 -9.805 -12.594 1 98.44 87 TRP A N 1
ATOM 731 C CA . TRP A 1 87 ? 9.242 -10.438 -11.508 1 98.44 87 TRP A CA 1
ATOM 732 C C . TRP A 1 87 ? 8.312 -11.281 -10.641 1 98.44 87 TRP A C 1
ATOM 734 O O . TRP A 1 87 ? 8.633 -12.422 -10.305 1 98.44 87 TRP A O 1
ATOM 744 N N . VAL A 1 88 ? 7.137 -10.758 -10.312 1 98.12 88 VAL A N 1
ATOM 745 C CA . VAL A 1 88 ? 6.152 -11.461 -9.492 1 98.12 88 VAL A CA 1
ATOM 746 C C . VAL A 1 88 ? 5.742 -12.766 -10.172 1 98.12 88 VAL A C 1
ATOM 748 O O . VAL A 1 88 ? 5.676 -13.812 -9.531 1 98.12 88 VAL A O 1
ATOM 751 N N . LYS A 1 89 ? 5.516 -12.695 -11.469 1 97.44 89 LYS A N 1
ATOM 752 C CA . LYS A 1 89 ? 5.16 -13.883 -12.234 1 97.44 89 LYS A CA 1
ATOM 753 C C . LYS A 1 89 ? 6.242 -14.953 -12.133 1 97.44 89 LYS A C 1
ATOM 755 O O . LYS A 1 89 ? 5.945 -16.125 -11.914 1 97.44 89 LYS A O 1
ATOM 760 N N . SER A 1 90 ? 7.426 -14.547 -12.266 1 96.88 90 SER A N 1
ATOM 761 C CA . SER A 1 90 ? 8.555 -15.469 -12.195 1 96.88 90 SER A CA 1
ATOM 762 C C . SER A 1 90 ? 8.641 -16.141 -10.828 1 96.88 90 SER A C 1
ATOM 764 O O . SER A 1 90 ? 8.867 -17.344 -10.727 1 96.88 90 SER A O 1
ATOM 766 N N . LYS A 1 91 ? 8.469 -15.383 -9.773 1 96.81 91 LYS A N 1
ATOM 767 C CA . LYS A 1 91 ? 8.523 -15.93 -8.422 1 96.81 91 LYS A CA 1
ATOM 768 C C . LYS A 1 91 ? 7.375 -16.891 -8.172 1 96.81 91 LYS A C 1
ATOM 770 O O . LYS A 1 91 ? 7.551 -17.922 -7.508 1 96.81 91 LYS A O 1
ATOM 775 N N . LEU A 1 92 ? 6.168 -16.531 -8.703 1 96.5 92 LEU A N 1
ATOM 776 C CA . LEU A 1 92 ? 5.02 -17.422 -8.57 1 96.5 92 LEU A CA 1
ATOM 777 C C . LEU A 1 92 ? 5.277 -18.75 -9.258 1 96.5 92 LEU A C 1
ATOM 779 O O . LEU A 1 92 ? 4.926 -19.812 -8.727 1 96.5 92 LEU A O 1
ATOM 783 N N . TYR A 1 93 ? 5.895 -18.656 -10.414 1 94.38 93 TYR A N 1
ATOM 784 C CA . TYR A 1 93 ? 6.234 -19.875 -11.141 1 94.38 93 TYR A CA 1
ATOM 785 C C . TYR A 1 93 ? 7.137 -20.781 -10.305 1 94.38 93 TYR A C 1
ATOM 787 O O . TYR A 1 93 ? 6.852 -21.969 -10.141 1 94.38 93 TYR A O 1
ATOM 795 N N . ALA A 1 94 ? 8.188 -20.219 -9.852 1 94.88 94 ALA A N 1
ATOM 796 C CA . ALA A 1 94 ? 9.125 -20.969 -9.023 1 94.88 94 ALA A CA 1
ATOM 797 C C . ALA A 1 94 ? 8.438 -21.516 -7.777 1 94.88 94 ALA A C 1
ATOM 799 O O . ALA A 1 94 ? 8.664 -22.672 -7.391 1 94.88 94 ALA A O 1
ATOM 800 N N . HIS A 1 95 ? 7.625 -20.719 -7.145 1 94.25 95 HIS A N 1
ATOM 801 C CA . HIS A 1 95 ? 6.883 -21.094 -5.941 1 94.25 95 HIS A CA 1
ATOM 802 C C . HIS A 1 95 ? 5.98 -22.297 -6.191 1 94.25 95 HIS A C 1
ATOM 804 O O . HIS A 1 95 ? 5.941 -23.219 -5.383 1 94.25 95 HIS A O 1
ATOM 810 N N . LEU A 1 96 ? 5.262 -22.328 -7.297 1 92.25 96 LEU A N 1
ATOM 811 C CA . LEU A 1 96 ? 4.336 -23.406 -7.66 1 92.25 96 LEU A CA 1
ATOM 812 C C . LEU A 1 96 ? 5.098 -24.656 -8.055 1 92.25 96 LEU A C 1
ATOM 814 O O . LEU A 1 96 ? 4.664 -25.781 -7.742 1 92.25 96 LEU A O 1
ATOM 818 N N . SER A 1 97 ? 6.215 -24.516 -8.734 1 89.75 97 SER A N 1
ATOM 819 C CA . SER A 1 97 ? 7.031 -25.656 -9.141 1 89.75 97 SER A CA 1
ATOM 820 C C . SER A 1 97 ? 7.59 -26.391 -7.93 1 89.75 97 SER A C 1
ATOM 822 O O . SER A 1 97 ? 7.668 -27.625 -7.926 1 89.75 97 SER A O 1
ATOM 824 N N . ASN A 1 98 ? 7.906 -25.625 -6.906 1 86.12 98 ASN A N 1
ATOM 825 C CA . ASN A 1 98 ? 8.43 -26.234 -5.684 1 86.12 98 ASN A CA 1
ATOM 826 C C . ASN A 1 98 ? 7.344 -26.969 -4.91 1 86.12 98 ASN A C 1
ATOM 828 O O . ASN A 1 98 ? 7.617 -27.984 -4.258 1 86.12 98 ASN A O 1
ATOM 832 N N . GLN A 1 99 ? 6.188 -26.484 -5.012 1 76.06 99 GLN A N 1
ATOM 833 C CA . GLN A 1 99 ? 5.07 -27.125 -4.32 1 76.06 99 GLN A CA 1
ATOM 834 C C . GLN A 1 99 ? 4.645 -28.406 -5.027 1 76.06 99 GLN A C 1
ATOM 836 O O . GLN A 1 99 ? 4.301 -29.391 -4.375 1 76.06 99 GLN A O 1
ATOM 841 N N . VAL A 1 100 ? 4.648 -28.422 -6.34 1 70.19 100 VAL A N 1
ATOM 842 C CA . VAL A 1 100 ? 4.312 -29.625 -7.105 1 70.19 100 VAL A CA 1
ATOM 843 C C . VAL A 1 100 ? 5.367 -30.703 -6.867 1 70.19 100 VAL A C 1
ATOM 845 O O . VAL A 1 100 ? 5.031 -31.875 -6.707 1 70.19 100 VAL A O 1
ATOM 848 N N . THR A 1 101 ? 6.566 -30.172 -6.816 1 67.38 101 THR A N 1
ATOM 849 C CA . THR A 1 101 ? 7.645 -31.125 -6.613 1 67.38 101 THR A CA 1
ATOM 850 C C . THR A 1 101 ? 7.57 -31.734 -5.215 1 67.38 101 THR A C 1
ATOM 852 O O . THR A 1 101 ? 7.836 -32.938 -5.039 1 67.38 101 THR A O 1
ATOM 855 N N . GLU A 1 102 ? 7.207 -30.891 -4.281 1 62.75 102 GLU A N 1
ATOM 856 C CA . GLU A 1 102 ? 7.098 -31.406 -2.918 1 62.75 102 GLU A CA 1
ATOM 857 C C . GLU A 1 102 ? 5.969 -32.438 -2.803 1 62.75 102 GLU A C 1
ATOM 859 O O . GLU A 1 102 ? 6.109 -33.438 -2.113 1 62.75 102 GLU A O 1
ATOM 864 N N . MET A 1 103 ? 4.891 -32.156 -3.516 1 55.03 103 MET A N 1
ATOM 865 C CA . MET A 1 103 ? 3.785 -33.094 -3.5 1 55.03 103 MET A CA 1
ATOM 866 C C . MET A 1 103 ? 4.172 -34.406 -4.203 1 55.03 103 MET A C 1
ATOM 868 O O . MET A 1 103 ? 3.775 -35.469 -3.779 1 55.03 103 MET A O 1
ATOM 872 N N . ALA A 1 104 ? 4.832 -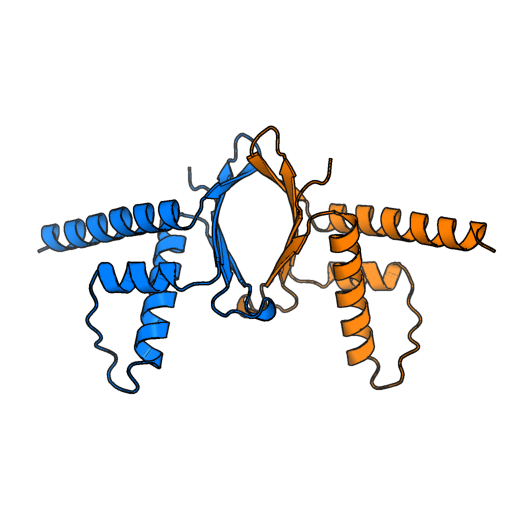34.281 -5.309 1 57.12 104 ALA A N 1
ATOM 873 C CA . ALA A 1 104 ? 5.199 -35.469 -6.066 1 57.12 104 ALA A CA 1
ATOM 874 C C . ALA A 1 104 ? 6.129 -36.375 -5.254 1 57.12 104 ALA A C 1
ATOM 876 O O . ALA A 1 104 ? 6.125 -37.594 -5.422 1 57.12 104 ALA A O 1
ATOM 877 N N . PHE A 1 105 ? 6.934 -35.75 -4.398 1 57.72 105 PHE A N 1
ATOM 878 C CA . PHE A 1 105 ? 7.855 -36.594 -3.652 1 57.72 105 PHE A CA 1
ATOM 879 C C . PHE A 1 105 ? 7.168 -37.219 -2.434 1 57.72 105 PHE A C 1
ATOM 881 O O . PHE A 1 105 ? 7.633 -38.219 -1.884 1 57.72 105 PHE A O 1
ATOM 888 N N . ASP A 1 106 ? 6.223 -36.531 -1.887 1 57 106 ASP A N 1
ATOM 889 C CA . ASP A 1 106 ? 5.566 -37.094 -0.707 1 57 106 ASP A CA 1
ATOM 890 C C . ASP A 1 106 ? 4.727 -38.312 -1.07 1 57 106 ASP A C 1
ATOM 892 O O . ASP A 1 106 ? 4.359 -39.094 -0.197 1 57 106 ASP A O 1
ATOM 896 N N . ASN A 1 107 ? 4.367 -38.469 -2.307 1 49.81 107 ASN A N 1
ATOM 897 C CA . ASN A 1 107 ? 3.686 -39.719 -2.633 1 49.81 107 ASN A CA 1
ATOM 898 C C . ASN A 1 107 ? 4.676 -40.844 -2.939 1 49.81 107 ASN A C 1
ATOM 900 O O . ASN A 1 107 ? 5.695 -40.625 -3.592 1 49.81 107 ASN A O 1
ATOM 904 N N . MET B 1 1 ? 14.531 17.594 -7.027 1 46.25 1 MET B N 1
ATOM 905 C CA . MET B 1 1 ? 14.289 16.266 -7.574 1 46.25 1 MET B CA 1
ATOM 906 C C . MET B 1 1 ? 13 15.672 -7.004 1 46.25 1 MET B C 1
ATOM 908 O O . MET B 1 1 ? 12.766 15.727 -5.793 1 46.25 1 MET B O 1
ATOM 912 N N . VAL B 1 2 ? 12.086 15.578 -7.766 1 57.41 2 VAL B N 1
ATOM 913 C CA . VAL B 1 2 ? 10.773 15.148 -7.309 1 57.41 2 VAL B CA 1
ATOM 914 C C . VAL B 1 2 ? 10.82 13.664 -6.934 1 57.41 2 VAL B C 1
ATOM 916 O O . VAL B 1 2 ? 11.328 12.844 -7.699 1 57.41 2 VAL B O 1
ATOM 919 N N . ALA B 1 3 ? 10.891 13.359 -5.59 1 76.75 3 ALA B N 1
ATOM 920 C CA . ALA B 1 3 ? 10.961 11.961 -5.195 1 76.75 3 ALA B CA 1
ATOM 921 C C . ALA B 1 3 ? 9.57 11.344 -5.09 1 76.75 3 ALA B C 1
ATOM 923 O O . ALA B 1 3 ? 8.672 11.93 -4.473 1 76.75 3 ALA B O 1
ATOM 924 N N . LYS B 1 4 ? 9.32 10.352 -5.883 1 95.88 4 LYS B N 1
ATOM 925 C CA . LYS B 1 4 ? 8.094 9.57 -5.75 1 95.88 4 LYS B CA 1
ATOM 926 C C . LYS B 1 4 ? 7.867 9.148 -4.301 1 95.88 4 LYS B C 1
ATOM 928 O O . LYS B 1 4 ? 8.812 8.781 -3.6 1 95.88 4 LYS B O 1
ATOM 933 N N . VAL B 1 5 ? 6.656 9.367 -3.85 1 98.38 5 VAL B N 1
ATOM 934 C CA . VAL B 1 5 ? 6.281 9 -2.486 1 98.38 5 VAL B CA 1
ATOM 935 C C . VAL B 1 5 ? 5.18 7.941 -2.52 1 98.38 5 VAL B C 1
ATOM 937 O O . VAL B 1 5 ? 4.191 8.086 -3.242 1 98.38 5 VAL B O 1
ATOM 940 N N . LEU B 1 6 ? 5.414 6.902 -1.804 1 98.62 6 LEU B N 1
ATOM 941 C CA . LEU B 1 6 ? 4.379 5.902 -1.56 1 98.62 6 LEU B CA 1
ATOM 942 C C . LEU B 1 6 ? 3.807 6.043 -0.155 1 98.62 6 LEU B C 1
ATOM 944 O O . LEU B 1 6 ? 4.543 5.969 0.832 1 98.62 6 LEU B O 1
ATOM 948 N N . LEU B 1 7 ? 2.521 6.301 -0.091 1 98.81 7 LEU B N 1
ATOM 949 C CA . LEU B 1 7 ? 1.828 6.406 1.188 1 98.81 7 LEU B CA 1
ATOM 950 C C . LEU B 1 7 ? 1.12 5.098 1.53 1 98.81 7 LEU B C 1
ATOM 952 O O . LEU B 1 7 ? 0.376 4.559 0.709 1 98.81 7 LEU B O 1
ATOM 956 N N . LEU B 1 8 ? 1.409 4.531 2.682 1 98.75 8 LEU B N 1
ATOM 957 C CA . LEU B 1 8 ? 0.701 3.387 3.242 1 98.75 8 LEU B CA 1
ATOM 958 C C . LEU B 1 8 ? -0.154 3.807 4.434 1 98.75 8 LEU B C 1
ATOM 960 O O . LEU B 1 8 ? 0.362 4.352 5.41 1 98.75 8 LEU B O 1
ATOM 964 N N . VAL B 1 9 ? -1.441 3.551 4.312 1 98.56 9 VAL B N 1
ATOM 965 C CA . VAL B 1 9 ? -2.301 3.965 5.418 1 98.56 9 VAL B CA 1
ATOM 966 C C . VAL B 1 9 ? -3.275 2.842 5.762 1 98.56 9 VAL B C 1
ATOM 968 O O . VAL B 1 9 ? -3.801 2.172 4.871 1 98.56 9 VAL B O 1
ATOM 971 N N . GLN B 1 10 ? -3.455 2.613 6.984 1 98.19 10 GLN B N 1
ATOM 972 C CA . GLN B 1 10 ? -4.523 1.797 7.555 1 98.19 10 GLN B CA 1
ATOM 973 C C . GLN B 1 10 ? -5.43 2.629 8.453 1 98.19 10 GLN B C 1
ATOM 975 O O . GLN B 1 10 ? -5.008 3.08 9.523 1 98.19 10 GLN B O 1
ATOM 980 N N . GLN B 1 11 ? -6.652 2.848 8.047 1 95.94 11 GLN B N 1
ATOM 981 C CA . GLN B 1 11 ? -7.508 3.805 8.734 1 95.94 11 GLN B CA 1
ATOM 982 C C . GLN B 1 11 ? -8.344 3.121 9.812 1 95.94 11 GLN B C 1
ATOM 984 O O . GLN B 1 11 ? -8.852 3.777 10.727 1 95.94 11 GLN B O 1
ATOM 989 N N . LYS B 1 12 ? -8.57 1.841 9.648 1 95.62 12 LYS B N 1
ATOM 990 C CA . LYS B 1 12 ? -9.305 1.047 10.625 1 95.62 12 LYS B CA 1
ATOM 991 C C . LYS B 1 12 ? -8.453 -0.107 11.148 1 95.62 12 LYS B C 1
ATOM 993 O O . LYS B 1 12 ? -7.395 -0.402 10.602 1 95.62 12 LYS B O 1
ATOM 998 N N . ALA B 1 13 ? -8.977 -0.714 12.211 1 94.38 13 ALA B N 1
ATOM 999 C CA . ALA B 1 13 ? -8.234 -1.805 12.828 1 94.38 13 ALA B CA 1
ATOM 1000 C C . ALA B 1 13 ? -8.086 -2.984 11.875 1 94.38 13 ALA B C 1
ATOM 1002 O O . ALA B 1 13 ? -7.09 -3.711 11.922 1 94.38 13 ALA B O 1
ATOM 1003 N N . ASP B 1 14 ? -9.008 -3.16 11.039 1 95.19 14 ASP B N 1
ATOM 1004 C CA . ASP B 1 14 ? -9.023 -4.27 10.094 1 95.19 14 ASP B CA 1
ATOM 1005 C C . ASP B 1 14 ? -7.984 -4.062 8.992 1 95.19 14 ASP B C 1
ATOM 1007 O O . ASP B 1 14 ? -7.902 -2.986 8.398 1 95.19 14 ASP B O 1
ATOM 1011 N N . THR B 1 15 ? -7.293 -5.094 8.688 1 93.81 15 THR B N 1
ATOM 1012 C CA . THR B 1 15 ? -6.242 -5.027 7.676 1 93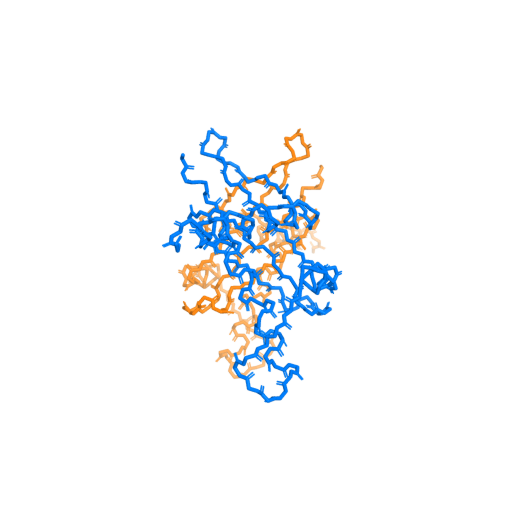.81 15 THR B CA 1
ATOM 1013 C C . THR B 1 15 ? -6.836 -4.816 6.285 1 93.81 15 THR B C 1
ATOM 1015 O O . THR B 1 15 ? -6.133 -4.402 5.363 1 93.81 15 THR B O 1
ATOM 1018 N N . GLU B 1 16 ? -8.086 -5.023 6.176 1 92.5 16 GLU B N 1
ATOM 1019 C CA . GLU B 1 16 ? -8.75 -4.828 4.895 1 92.5 16 GLU B CA 1
ATOM 1020 C C . GLU B 1 16 ? -8.875 -3.344 4.559 1 92.5 16 GLU B C 1
ATOM 1022 O O . GLU B 1 16 ? -9.172 -2.984 3.414 1 92.5 16 GLU B O 1
ATOM 1027 N N . SER B 1 17 ? -8.68 -2.502 5.547 1 95.56 17 SER B N 1
ATOM 1028 C CA . SER B 1 17 ? -8.766 -1.061 5.332 1 95.56 17 SER B CA 1
ATOM 1029 C C . SER B 1 17 ? -7.441 -0.492 4.844 1 95.56 17 SER B C 1
ATOM 1031 O O . SER B 1 17 ? -7.324 0.712 4.605 1 95.56 17 SER B O 1
ATOM 1033 N N . ARG B 1 18 ? -6.41 -1.362 4.641 1 98.06 18 ARG B N 1
ATOM 1034 C CA . ARG B 1 18 ? -5.098 -0.918 4.184 1 98.06 18 ARG B CA 1
ATOM 1035 C C . ARG B 1 18 ? -5.156 -0.426 2.742 1 98.06 18 ARG B C 1
ATOM 1037 O O . ARG B 1 18 ? -5.672 -1.122 1.864 1 98.06 18 ARG B O 1
ATOM 1044 N N . ARG B 1 19 ? -4.613 0.819 2.537 1 98 19 ARG B N 1
ATOM 1045 C CA . ARG B 1 19 ? -4.566 1.46 1.227 1 98 19 ARG B CA 1
ATOM 1046 C C . ARG B 1 19 ? -3.188 2.045 0.95 1 98 19 ARG B C 1
ATOM 1048 O O . ARG B 1 19 ? -2.451 2.383 1.88 1 98 19 ARG B O 1
ATOM 1055 N N . TYR B 1 20 ? -2.871 2.08 -0.272 1 98.56 20 TYR B N 1
ATOM 1056 C CA . TYR B 1 20 ? -1.663 2.809 -0.64 1 98.56 20 TYR B CA 1
ATOM 1057 C C . TYR B 1 20 ? -1.948 3.812 -1.751 1 98.56 20 TYR B C 1
ATOM 1059 O O . TYR B 1 20 ? -2.908 3.652 -2.51 1 98.56 20 TYR B O 1
ATOM 1067 N N . GLN B 1 21 ? -1.226 4.859 -1.787 1 98.19 21 GLN B N 1
ATOM 1068 C CA . GLN B 1 21 ? -1.259 5.883 -2.826 1 98.19 21 GLN B CA 1
ATOM 1069 C C . GLN B 1 21 ? 0.152 6.297 -3.238 1 98.19 21 GLN B C 1
ATOM 1071 O O . GLN B 1 21 ? 1.094 6.176 -2.451 1 98.19 21 GLN B O 1
ATOM 1076 N N . GLU B 1 22 ? 0.227 6.711 -4.469 1 97.81 22 GLU B N 1
ATOM 1077 C CA . GLU B 1 22 ? 1.505 7.184 -4.992 1 97.81 22 GLU B CA 1
ATOM 1078 C C . GLU B 1 22 ? 1.429 8.656 -5.387 1 97.81 22 GLU B C 1
ATOM 1080 O O . GLU B 1 22 ? 0.428 9.102 -5.957 1 97.81 22 GLU B O 1
ATOM 1085 N N . PHE B 1 23 ? 2.49 9.375 -5.047 1 97.69 23 PHE B N 1
ATOM 1086 C CA . PHE B 1 23 ? 2.566 10.789 -5.383 1 97.69 23 PHE B CA 1
ATOM 1087 C C . PHE B 1 23 ? 3.916 11.125 -6.004 1 97.69 23 PHE B C 1
ATOM 1089 O O . PHE B 1 23 ? 4.934 10.523 -5.66 1 97.69 23 PHE B O 1
ATOM 1096 N N . HIS B 1 24 ? 3.883 12.133 -6.852 1 95.88 24 HIS B N 1
ATOM 1097 C CA . HIS B 1 24 ? 5.125 12.547 -7.496 1 95.88 24 HIS B CA 1
ATOM 1098 C C . HIS B 1 24 ? 5.918 13.5 -6.605 1 95.88 24 HIS B C 1
ATOM 1100 O O . HIS B 1 24 ? 7.102 13.734 -6.844 1 95.88 24 HIS B O 1
ATOM 1106 N N . THR B 1 25 ? 5.254 14.062 -5.551 1 95.44 25 THR B N 1
ATOM 1107 C CA . THR B 1 25 ? 5.941 14.93 -4.605 1 95.44 25 THR B CA 1
ATOM 1108 C C . THR B 1 25 ? 5.457 14.672 -3.18 1 95.44 25 THR B C 1
ATOM 1110 O O . THR B 1 25 ? 4.328 14.219 -2.975 1 95.44 25 THR B O 1
ATOM 1113 N N . LEU B 1 26 ? 6.332 15.023 -2.262 1 96.5 26 LEU B N 1
ATOM 1114 C CA . LEU B 1 26 ? 5.965 14.906 -0.854 1 96.5 26 LEU B CA 1
ATOM 1115 C C . LEU B 1 26 ? 4.82 15.859 -0.514 1 96.5 26 LEU B C 1
ATOM 1117 O O . LEU B 1 26 ? 3.936 15.516 0.273 1 96.5 26 LEU B O 1
ATOM 1121 N N . ASP B 1 27 ? 4.789 17.016 -1.142 1 95 27 ASP B N 1
ATOM 1122 C CA . ASP B 1 27 ? 3.76 18.016 -0.855 1 95 27 ASP B CA 1
ATOM 1123 C C . ASP B 1 27 ? 2.369 17.469 -1.172 1 95 27 ASP B C 1
ATOM 1125 O O . ASP B 1 27 ? 1.433 17.656 -0.391 1 95 27 ASP B O 1
ATOM 1129 N N . LYS B 1 28 ? 2.23 16.906 -2.27 1 96.88 28 LYS B N 1
ATOM 1130 C CA . LYS B 1 28 ? 0.942 16.344 -2.666 1 96.88 28 LYS B CA 1
ATOM 1131 C C . LYS B 1 28 ? 0.523 15.219 -1.726 1 96.88 28 LYS B C 1
ATOM 1133 O O . LYS B 1 28 ? -0.664 15.055 -1.44 1 96.88 28 LYS B O 1
ATOM 1138 N N . CYS B 1 29 ? 1.488 14.43 -1.283 1 98 29 CYS B N 1
ATOM 1139 C CA . CYS B 1 29 ? 1.218 13.383 -0.303 1 98 29 CYS B CA 1
ATOM 1140 C C . CYS B 1 29 ? 0.693 13.977 0.999 1 98 29 CYS B C 1
ATOM 1142 O O . CYS B 1 29 ? -0.318 13.523 1.533 1 98 29 CYS B O 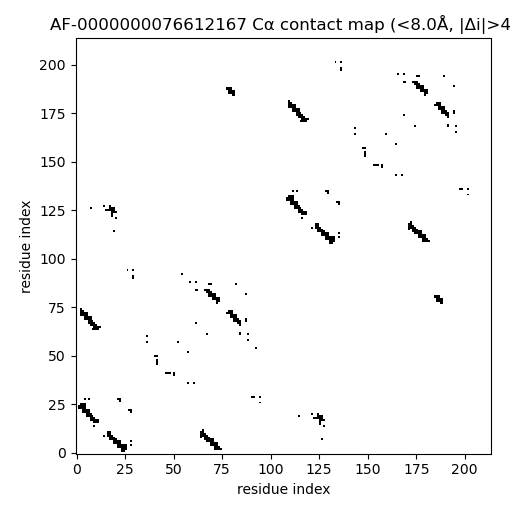1
ATOM 1144 N N . LEU B 1 30 ? 1.366 15.016 1.441 1 97.75 30 LEU B N 1
ATOM 1145 C CA . LEU B 1 30 ? 0.973 15.648 2.691 1 97.75 30 LEU B CA 1
ATOM 1146 C C . LEU B 1 30 ? -0.401 16.297 2.562 1 97.75 30 LEU B C 1
ATOM 1148 O O . LEU B 1 30 ? -1.206 16.25 3.494 1 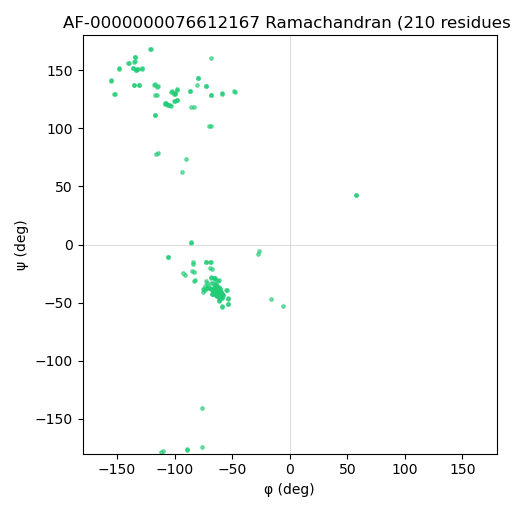97.75 30 LEU B O 1
ATOM 1152 N N . ASP B 1 31 ? -0.664 16.875 1.371 1 96.88 31 ASP B N 1
ATOM 1153 C CA . ASP B 1 31 ? -1.998 17.406 1.099 1 96.88 31 ASP B CA 1
ATOM 1154 C C . ASP B 1 31 ? -3.057 16.312 1.229 1 96.88 31 ASP B C 1
ATOM 1156 O O . ASP B 1 31 ? -4.141 16.547 1.769 1 96.88 31 ASP B O 1
ATOM 1160 N N . TYR B 1 32 ? -2.764 15.203 0.714 1 97.81 32 TYR B N 1
ATOM 1161 C CA . TYR 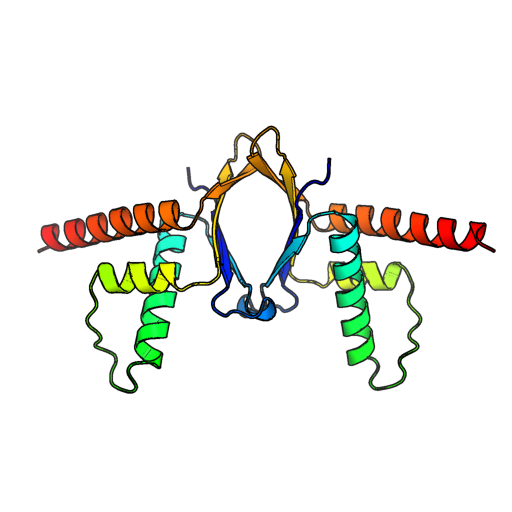B 1 32 ? -3.705 14.086 0.743 1 97.81 32 TYR B CA 1
ATOM 1162 C C . TYR B 1 32 ? -3.971 13.633 2.174 1 97.81 32 TYR B C 1
ATOM 1164 O O . TYR B 1 32 ? -5.113 13.344 2.537 1 97.81 32 TYR B O 1
ATOM 1172 N N . ILE B 1 33 ? -2.941 13.57 2.973 1 97.94 33 ILE B N 1
ATOM 1173 C CA . ILE B 1 33 ? -3.1 13.188 4.371 1 97.94 33 ILE B CA 1
ATOM 1174 C C . ILE B 1 33 ? -4 14.203 5.082 1 97.94 33 ILE B C 1
ATOM 1176 O O . ILE B 1 33 ? -4.871 13.82 5.867 1 97.94 33 ILE B O 1
ATOM 1180 N N . LEU B 1 34 ? -3.781 15.508 4.809 1 96.12 34 LEU B N 1
ATOM 1181 C CA . LEU B 1 34 ? -4.645 16.547 5.371 1 96.12 34 LEU B CA 1
ATOM 1182 C C . LEU B 1 34 ? -6.094 16.328 4.945 1 96.12 34 LEU B C 1
ATOM 1184 O O . LEU B 1 34 ? -7.016 16.516 5.742 1 96.12 34 LEU B O 1
ATOM 1188 N N . LYS B 1 35 ? -6.254 16.016 3.758 1 95.44 35 LYS B N 1
ATOM 1189 C CA . LYS B 1 35 ? -7.598 15.758 3.25 1 95.44 35 LYS B CA 1
ATOM 1190 C C . LYS B 1 35 ? -8.25 14.594 3.984 1 95.44 35 LYS B C 1
ATOM 1192 O O . LYS B 1 35 ? -9.445 14.633 4.281 1 95.44 35 LYS B O 1
ATOM 1197 N N . LEU B 1 36 ? -7.496 13.469 4.188 1 95.75 36 LEU B N 1
ATOM 1198 C CA . LEU B 1 36 ? -8.023 12.336 4.945 1 95.75 36 LEU B CA 1
ATOM 1199 C C . LEU B 1 36 ? -8.531 12.781 6.309 1 95.75 36 LEU B C 1
ATOM 1201 O O . LEU B 1 36 ? -9.625 12.383 6.73 1 95.75 36 LEU B O 1
ATOM 1205 N N . PHE B 1 37 ? -7.73 13.594 6.988 1 95.31 37 PHE B N 1
ATOM 1206 C CA . PHE B 1 37 ? -8.102 14.125 8.289 1 95.31 37 PHE B CA 1
ATOM 1207 C C . PHE B 1 37 ? -9.367 14.969 8.188 1 95.31 37 PHE B C 1
ATOM 1209 O O . PHE B 1 37 ? -10.297 14.805 8.977 1 95.31 37 PHE B O 1
ATOM 1216 N N . GLU B 1 38 ? -9.469 15.859 7.188 1 92.62 38 GLU B N 1
ATOM 1217 C CA . GLU B 1 38 ? -10.609 16.75 6.992 1 92.62 38 GLU B CA 1
ATOM 1218 C C . GLU B 1 38 ? -11.883 15.969 6.68 1 92.62 38 GLU B C 1
ATOM 1220 O O . GLU B 1 38 ? -12.961 16.312 7.16 1 92.62 38 GLU B O 1
ATOM 1225 N N . ASP B 1 39 ? -11.703 14.961 5.918 1 91.56 39 ASP B N 1
ATOM 1226 C CA . ASP B 1 39 ? -12.836 14.094 5.594 1 91.56 39 ASP B CA 1
ATOM 1227 C C . ASP B 1 39 ? -13.367 13.398 6.844 1 91.56 39 ASP B C 1
ATOM 1229 O O . ASP B 1 39 ? -14.578 13.258 7.008 1 91.56 39 ASP B O 1
ATOM 1233 N N . LYS B 1 40 ? -12.461 12.922 7.641 1 90.88 40 LYS B N 1
ATOM 1234 C CA . LYS B 1 40 ? -12.852 12.289 8.898 1 90.88 40 LYS B CA 1
ATOM 1235 C C . LYS B 1 40 ? -13.641 13.258 9.773 1 90.88 40 LYS B C 1
ATOM 1237 O O . LYS B 1 40 ? -14.664 12.891 10.352 1 90.88 40 LYS B O 1
ATOM 1242 N N . LEU B 1 41 ? -13.172 14.547 9.859 1 87.5 41 LEU B N 1
ATOM 1243 C CA . LEU B 1 41 ? -13.844 15.57 10.648 1 87.5 41 LEU B CA 1
ATOM 1244 C C . LEU B 1 41 ? -15.234 15.859 10.102 1 87.5 41 LEU B C 1
ATOM 1246 O O . LEU B 1 41 ? -16.188 15.992 10.859 1 87.5 41 LEU B O 1
ATOM 1250 N N . ARG B 1 42 ? -15.242 15.891 8.781 1 87.75 42 ARG B N 1
ATOM 1251 C CA . ARG B 1 42 ? -16.516 16.172 8.117 1 87.75 42 ARG B CA 1
ATOM 1252 C C . ARG B 1 42 ? -17.531 15.086 8.422 1 87.75 42 ARG B C 1
ATOM 1254 O O . ARG B 1 42 ? -18.719 15.383 8.656 1 87.75 42 ARG B O 1
ATOM 1261 N N . ASN B 1 43 ? -17.141 13.906 8.453 1 86.19 43 ASN B N 1
ATOM 1262 C CA . ASN B 1 43 ? -18.031 12.773 8.688 1 86.19 43 ASN B CA 1
ATOM 1263 C C . ASN B 1 43 ? -18.469 12.703 10.148 1 86.19 43 ASN B C 1
ATOM 1265 O O . ASN B 1 43 ? -19.562 12.227 10.453 1 86.19 43 ASN B O 1
ATOM 1269 N N . GLN B 1 44 ? -17.625 13.047 11.047 1 83.69 44 GLN B N 1
ATOM 1270 C CA . GLN B 1 44 ? -17.938 13.039 12.469 1 83.69 44 GLN B CA 1
ATOM 1271 C C . GLN B 1 44 ? -18.828 14.211 12.844 1 83.69 44 GLN B C 1
ATOM 1273 O O . GLN B 1 44 ? -19.703 14.078 13.703 1 83.69 44 GLN B O 1
ATOM 1278 N N . LEU B 1 45 ? -18.547 15.305 12.297 1 77.94 45 LEU B N 1
ATOM 1279 C CA . LEU B 1 45 ? -19.312 16.5 12.633 1 77.94 45 LEU B CA 1
ATOM 1280 C C . LEU B 1 45 ? -20.516 16.672 11.703 1 77.94 45 LEU B C 1
ATOM 1282 O O . LEU B 1 45 ? -20.422 16.391 10.508 1 77.94 45 LEU B O 1
ATOM 1286 N N . GLN B 1 46 ? -21.688 15.758 11.883 1 64.06 46 GLN B N 1
ATOM 1287 C CA . GLN B 1 46 ? -22.875 15.812 11.039 1 64.06 46 GLN B CA 1
ATOM 1288 C C . GLN B 1 46 ? -22.938 17.125 10.266 1 64.06 46 GLN B C 1
ATOM 1290 O O . GLN B 1 46 ? -23.562 17.188 9.195 1 64.06 46 GLN B O 1
ATOM 1295 N N . GLU B 1 47 ? -22.688 18.234 11.062 1 57.59 47 GLU B N 1
ATOM 1296 C CA . GLU B 1 47 ? -23 19.531 10.477 1 57.59 47 GLU B CA 1
ATOM 1297 C C . GLU B 1 47 ? -21.938 19.938 9.461 1 57.59 47 GLU B C 1
ATOM 1299 O O . GLU B 1 47 ? -20.828 19.391 9.461 1 57.59 47 GLU B O 1
ATOM 1304 N N . LYS B 1 48 ? -21.938 21.344 8.758 1 56.34 48 LYS B N 1
ATOM 1305 C CA . LYS B 1 48 ? -21.594 22.016 7.512 1 56.34 48 LYS B CA 1
ATOM 1306 C C . LYS B 1 48 ? -20.078 22.047 7.301 1 56.34 48 LYS B C 1
ATOM 1308 O O . LYS B 1 48 ? -19.312 21.844 8.242 1 56.34 48 LYS B O 1
ATOM 1313 N N . ASP B 1 49 ? -19.562 22.234 6.199 1 62.25 49 ASP B N 1
ATOM 1314 C CA . ASP B 1 49 ? -18.375 22.562 5.406 1 62.25 49 ASP B CA 1
ATOM 1315 C C . ASP B 1 49 ? -17.391 23.422 6.207 1 62.25 49 ASP B C 1
ATOM 1317 O O . ASP B 1 49 ? -16.25 23.609 5.797 1 62.25 49 ASP B O 1
ATOM 1321 N N . ASN B 1 50 ? -17.797 23.938 7.477 1 66.81 50 ASN B N 1
ATOM 1322 C CA . ASN B 1 50 ? -16.875 24.859 8.141 1 66.81 50 ASN B CA 1
ATOM 1323 C C . ASN B 1 50 ? -16.359 24.266 9.445 1 66.81 50 ASN B C 1
ATOM 1325 O O . ASN B 1 50 ? -17.047 24.312 10.469 1 66.81 50 ASN B O 1
ATOM 1329 N N . PHE B 1 51 ? -15.414 23.344 9.422 1 76.94 51 PHE B N 1
ATOM 1330 C CA . PHE B 1 51 ? -14.828 22.859 10.664 1 76.94 51 PHE B CA 1
ATOM 1331 C C . PHE B 1 51 ? -13.508 23.562 10.953 1 76.94 51 PHE B C 1
ATOM 1333 O O . PHE B 1 51 ? -12.805 23.984 10.023 1 76.94 51 PHE B O 1
ATOM 1340 N N . THR B 1 52 ? -13.367 24.031 12.266 1 81.25 52 THR B N 1
ATOM 1341 C CA . THR B 1 52 ? -12.07 24.516 12.734 1 81.25 52 THR B CA 1
ATOM 1342 C C . THR B 1 52 ? -11.359 23.438 13.547 1 81.25 52 THR B C 1
ATOM 1344 O O . THR B 1 52 ? -12 22.641 14.227 1 81.25 52 THR B O 1
ATOM 1347 N N . TYR B 1 53 ? -10.227 23.219 13.234 1 86.12 53 TYR B N 1
ATOM 1348 C CA . TYR B 1 53 ? -9.383 22.297 13.977 1 86.12 53 TYR B CA 1
ATOM 1349 C C . TYR B 1 53 ? -8 22.891 14.227 1 86.12 53 TYR B C 1
ATOM 1351 O O . TYR B 1 53 ? -7.602 23.844 13.555 1 86.12 53 TYR B O 1
ATOM 1359 N N . ASP B 1 54 ? -7.332 22.391 15.227 1 88.19 54 ASP B N 1
ATOM 1360 C CA . ASP B 1 54 ? -5.945 22.797 15.422 1 88.19 54 ASP B CA 1
ATOM 1361 C C . ASP B 1 54 ? -4.984 21.641 15.148 1 88.19 54 ASP B C 1
ATOM 1363 O O . ASP B 1 54 ? -5.402 20.578 14.68 1 88.19 54 ASP B O 1
ATOM 1367 N N . LEU B 1 55 ? -3.67 21.906 15.328 1 88.81 55 LEU B N 1
ATOM 1368 C CA . LEU B 1 55 ? -2.623 20.938 15 1 88.81 55 LEU B CA 1
ATOM 1369 C C . LEU B 1 55 ? -2.693 19.734 15.914 1 88.81 55 LEU B C 1
ATOM 1371 O O . LEU B 1 55 ? -2.391 18.609 15.492 1 88.81 55 LEU B O 1
ATOM 1375 N N . SER B 1 56 ? -3.125 20.047 17.172 1 92.81 56 SER B N 1
ATOM 1376 C CA . SER B 1 56 ? -3.258 18.938 18.109 1 92.81 56 SER B CA 1
ATOM 1377 C C . SER B 1 56 ? -4.305 17.938 17.641 1 92.81 56 SER B C 1
ATOM 1379 O O . SER B 1 56 ? -4.145 16.719 17.844 1 92.81 56 SER B O 1
ATOM 1381 N N . ASP B 1 57 ? -5.371 18.391 17.031 1 93.19 57 ASP B N 1
ATOM 1382 C CA . ASP B 1 57 ? -6.398 17.516 16.484 1 93.19 57 ASP B CA 1
ATOM 1383 C C . ASP B 1 57 ? -5.828 16.625 15.367 1 93.19 57 ASP B C 1
ATOM 1385 O O . ASP B 1 57 ? -6.113 15.43 15.312 1 93.19 57 ASP B O 1
ATOM 1389 N N . LEU B 1 58 ? -5.062 17.25 14.516 1 94.5 58 LEU B N 1
ATOM 1390 C CA . LEU B 1 58 ? -4.422 16.547 13.422 1 94.5 58 LEU B CA 1
ATOM 1391 C C . LEU B 1 58 ? -3.49 15.453 13.953 1 94.5 58 LEU B C 1
ATOM 1393 O O . LEU B 1 58 ? -3.541 14.312 13.492 1 94.5 58 LEU B O 1
ATOM 1397 N N . TYR B 1 59 ? -2.703 15.797 14.906 1 96.06 59 TYR B N 1
ATOM 1398 C CA . TYR B 1 59 ? -1.747 14.852 15.469 1 96.06 59 TYR B CA 1
ATOM 1399 C C . TYR B 1 59 ? -2.467 13.695 16.156 1 96.06 59 TYR B C 1
ATOM 1401 O O . TYR B 1 59 ? -2.025 12.547 16.078 1 96.06 59 TYR B O 1
ATOM 1409 N N . GLU B 1 60 ? -3.531 14.023 16.859 1 95.94 60 GLU B N 1
ATOM 1410 C CA . GLU B 1 60 ? -4.32 12.984 17.516 1 95.94 60 GLU B CA 1
ATOM 1411 C C . GLU B 1 60 ? -4.906 12.016 16.484 1 95.94 60 GLU B C 1
ATOM 1413 O O . GLU B 1 60 ? -4.914 10.805 16.703 1 95.94 60 GLU B O 1
ATOM 1418 N N . TYR B 1 61 ? -5.441 12.586 15.414 1 96.12 61 TYR B N 1
ATOM 1419 C CA . TYR B 1 61 ? -5.941 11.758 14.32 1 96.12 61 TYR B CA 1
ATOM 1420 C C . TYR B 1 61 ? -4.863 10.797 13.836 1 96.12 61 TYR B C 1
ATOM 1422 O O . TYR B 1 61 ? -5.117 9.594 13.695 1 96.12 61 TYR B O 1
ATOM 1430 N N . LEU B 1 62 ? -3.662 11.336 13.539 1 97.44 62 LEU B N 1
ATOM 1431 C CA . LEU B 1 62 ? -2.564 10.508 13.055 1 97.44 62 LEU B CA 1
ATOM 1432 C C . LEU B 1 62 ? -2.193 9.445 14.086 1 97.44 62 LEU B C 1
ATOM 1434 O O . LEU B 1 62 ? -1.952 8.289 13.727 1 97.44 62 LEU B O 1
ATOM 1438 N N . ASP B 1 63 ? -2.221 9.805 15.391 1 97.38 63 ASP B N 1
ATOM 1439 C CA . ASP B 1 63 ? -1.879 8.867 16.469 1 97.38 63 ASP B CA 1
ATOM 1440 C C . ASP B 1 63 ? -2.893 7.73 16.547 1 97.38 63 ASP B C 1
ATOM 1442 O O . ASP B 1 63 ? -2.545 6.609 16.922 1 97.38 63 ASP B O 1
ATOM 1446 N N . ASP B 1 64 ? -4.055 8.062 16.141 1 96.31 64 ASP B N 1
ATOM 1447 C CA . ASP B 1 64 ? -5.133 7.09 16.266 1 96.31 64 ASP B CA 1
ATOM 1448 C C . ASP B 1 64 ? -5.145 6.129 15.078 1 96.31 64 ASP B C 1
ATOM 1450 O O . ASP B 1 64 ? -5.801 5.086 15.125 1 96.31 64 ASP B O 1
ATOM 1454 N N . LEU B 1 65 ? -4.566 6.582 14.008 1 97.19 65 LEU B N 1
ATOM 1455 C CA . LEU B 1 65 ? -4.473 5.656 12.883 1 97.19 65 LEU B CA 1
ATOM 1456 C C . LEU B 1 65 ? -3.703 4.398 13.273 1 97.19 65 LEU B C 1
ATOM 1458 O O . LEU B 1 65 ? -2.615 4.484 13.852 1 97.19 65 LEU B O 1
ATOM 1462 N N . PRO B 1 66 ? -4.273 3.229 12.984 1 97.81 66 PRO B N 1
ATOM 1463 C CA . PRO B 1 66 ? -3.518 2.002 13.242 1 97.81 66 PRO B CA 1
ATOM 1464 C C . PRO B 1 66 ? -2.146 1.998 12.562 1 97.81 66 PRO B C 1
ATOM 1466 O O . PRO B 1 66 ? -1.17 1.519 13.148 1 97.81 66 PRO B O 1
ATOM 1469 N N . SER B 1 67 ? -2.072 2.539 11.305 1 97.88 67 SER B N 1
ATOM 1470 C CA . SER B 1 67 ? -0.774 2.609 10.641 1 97.88 67 SER B CA 1
ATOM 1471 C C . SER B 1 67 ? -0.747 3.721 9.594 1 97.88 67 SER B C 1
ATOM 1473 O O . SER B 1 67 ? -1.735 3.943 8.898 1 97.88 67 SER B O 1
ATOM 1475 N N . ILE B 1 68 ? 0.337 4.387 9.508 1 98.62 68 ILE B N 1
ATOM 1476 C CA . ILE B 1 68 ? 0.639 5.332 8.438 1 98.62 68 ILE B CA 1
ATOM 1477 C C . ILE B 1 68 ? 2.15 5.418 8.234 1 98.62 68 ILE B C 1
ATOM 1479 O O . ILE B 1 68 ? 2.906 5.539 9.203 1 98.62 68 ILE B O 1
ATOM 1483 N N . GLN B 1 69 ? 2.557 5.293 7.07 1 98.38 69 GLN B N 1
ATOM 1484 C CA . GLN B 1 69 ? 3.973 5.387 6.734 1 98.38 69 GLN B CA 1
ATOM 1485 C C . GLN B 1 69 ? 4.168 5.957 5.332 1 98.38 69 GLN B C 1
ATOM 1487 O O . GLN B 1 69 ? 3.295 5.816 4.473 1 98.38 69 GLN B O 1
ATOM 1492 N N . CYS B 1 70 ? 5.219 6.586 5.121 1 98.56 70 CYS B N 1
ATOM 1493 C CA . CYS B 1 70 ? 5.641 7.027 3.799 1 98.56 70 CYS B CA 1
ATOM 1494 C C . CYS B 1 70 ? 6.914 6.312 3.365 1 98.56 70 CYS B C 1
ATOM 1496 O O . CYS B 1 70 ? 7.828 6.125 4.168 1 98.56 70 CYS B O 1
ATOM 1498 N N . LEU B 1 71 ? 6.98 5.879 2.191 1 98.56 71 LEU B N 1
ATOM 1499 C CA . LEU B 1 71 ? 8.203 5.398 1.552 1 98.56 71 LEU B CA 1
ATOM 1500 C C . LEU B 1 71 ? 8.695 6.391 0.505 1 98.56 71 LEU B C 1
ATOM 1502 O O . LEU B 1 71 ? 7.977 6.699 -0.45 1 98.56 71 LEU B O 1
ATOM 1506 N N . ILE B 1 72 ? 9.883 6.867 0.68 1 98.56 72 ILE B N 1
ATOM 1507 C CA . ILE B 1 72 ? 10.445 7.863 -0.23 1 98.56 72 ILE B CA 1
ATOM 1508 C C . ILE B 1 72 ? 11.383 7.18 -1.223 1 98.56 72 ILE B C 1
ATOM 1510 O O . ILE B 1 72 ? 12.297 6.461 -0.824 1 98.56 72 ILE B O 1
ATOM 1514 N N . PHE B 1 73 ? 11.18 7.469 -2.479 1 98 73 PHE B N 1
ATOM 1515 C CA . PHE B 1 73 ? 11.969 6.828 -3.527 1 98 73 PHE B CA 1
ATOM 1516 C C . PHE B 1 73 ? 13.266 7.586 -3.771 1 98 73 PHE B C 1
ATOM 1518 O O . PHE B 1 73 ? 13.266 8.812 -3.857 1 98 73 PHE B O 1
ATOM 1525 N N . SER B 1 74 ? 14.281 6.895 -3.812 1 96.62 74 SER B N 1
ATOM 1526 C CA . SER B 1 74 ? 15.57 7.43 -4.238 1 96.62 74 SER B CA 1
ATOM 1527 C C . SER B 1 74 ? 15.938 6.941 -5.633 1 96.62 74 SER B C 1
ATOM 1529 O O . SER B 1 74 ? 16.156 5.746 -5.844 1 96.62 74 SER B O 1
ATOM 1531 N N . GLU B 1 75 ? 16.109 7.852 -6.559 1 94.94 75 GLU B N 1
ATOM 1532 C CA . GLU B 1 75 ? 16.469 7.508 -7.93 1 94.94 75 GLU B CA 1
ATOM 1533 C C . GLU B 1 75 ? 17.891 6.953 -7.992 1 94.94 75 GLU B C 1
ATOM 1535 O O . GLU B 1 75 ? 18.219 6.148 -8.867 1 94.94 75 GLU B O 1
ATOM 1540 N N . ASP B 1 76 ? 18.672 7.371 -7.102 1 94.94 76 ASP B N 1
ATOM 1541 C CA . ASP B 1 76 ? 20.078 6.969 -7.09 1 94.94 76 ASP B CA 1
ATOM 1542 C C . ASP B 1 76 ? 20.219 5.477 -6.797 1 94.94 76 ASP B C 1
ATOM 1544 O O . ASP B 1 76 ? 20.984 4.781 -7.461 1 94.94 76 ASP B O 1
ATOM 1548 N N . THR B 1 77 ? 19.438 4.992 -5.828 1 95.56 77 THR B N 1
ATOM 1549 C CA . THR B 1 77 ? 19.578 3.605 -5.391 1 95.56 77 THR B CA 1
ATOM 1550 C C . THR B 1 77 ? 18.422 2.754 -5.91 1 95.56 77 THR B C 1
ATOM 1552 O O . THR B 1 77 ? 18.469 1.525 -5.812 1 95.56 77 THR B O 1
ATOM 1555 N N . ARG B 1 78 ? 17.344 3.467 -6.477 1 96.44 78 ARG B N 1
ATOM 1556 C CA . ARG B 1 78 ? 16.141 2.801 -6.957 1 96.44 78 ARG B CA 1
ATOM 1557 C C . ARG B 1 78 ? 15.477 1.995 -5.844 1 96.44 78 ARG B C 1
ATOM 1559 O O . ARG B 1 78 ? 15.117 0.833 -6.043 1 96.44 78 ARG B O 1
ATOM 1566 N N . THR B 1 79 ? 15.453 2.652 -4.664 1 97.56 79 THR B N 1
ATOM 1567 C CA . THR B 1 79 ? 14.844 2.029 -3.494 1 97.56 79 THR B CA 1
ATOM 1568 C C . THR B 1 79 ? 13.93 3.016 -2.766 1 97.56 79 THR B C 1
ATOM 1570 O O . THR B 1 79 ? 14 4.223 -3.002 1 97.56 79 THR B O 1
ATOM 1573 N N . PHE B 1 80 ? 13.086 2.438 -1.971 1 98.12 80 PHE B N 1
ATOM 1574 C CA . PHE B 1 80 ? 12.227 3.219 -1.091 1 98.12 80 PHE B CA 1
ATOM 1575 C C . PHE B 1 80 ? 12.758 3.197 0.339 1 98.12 80 PHE B C 1
ATOM 1577 O O . PHE B 1 80 ? 13.055 2.131 0.881 1 98.12 80 PHE B O 1
ATOM 1584 N N . THR B 1 81 ? 12.836 4.359 0.942 1 98.12 81 THR B N 1
ATOM 1585 C CA . THR B 1 81 ? 13.164 4.48 2.359 1 98.12 81 THR B CA 1
ATOM 1586 C C . THR B 1 81 ? 11.898 4.703 3.184 1 98.12 81 THR B C 1
ATOM 1588 O O . THR B 1 81 ? 11.148 5.652 2.939 1 98.12 81 THR B O 1
ATOM 1591 N N . PRO B 1 82 ? 11.664 3.848 4.133 1 98.25 82 PRO B N 1
ATOM 1592 C CA . PRO B 1 82 ? 10.453 4.008 4.938 1 98.25 82 PRO B CA 1
ATOM 1593 C C . PRO B 1 82 ? 10.594 5.078 6.016 1 98.25 82 PRO B C 1
ATOM 1595 O O . PRO B 1 82 ? 11.664 5.223 6.605 1 98.25 82 PRO B O 1
ATOM 1598 N N . HIS B 1 83 ? 9.523 5.812 6.258 1 98.56 83 HIS B N 1
ATOM 1599 C CA . HIS B 1 83 ? 9.43 6.812 7.316 1 98.56 83 HIS B CA 1
ATOM 1600 C C . HIS B 1 83 ? 8.156 6.621 8.133 1 98.56 83 HIS B C 1
ATOM 1602 O O . HIS B 1 83 ? 7.082 6.383 7.574 1 98.56 83 HIS B O 1
ATOM 1608 N N . ASP B 1 84 ? 8.312 6.734 9.414 1 97.94 84 ASP B N 1
ATOM 1609 C CA . ASP B 1 84 ? 7.234 6.363 10.32 1 97.94 84 ASP B CA 1
ATOM 1610 C C . ASP B 1 84 ? 6.312 7.551 10.586 1 97.94 84 ASP B C 1
ATOM 1612 O O . ASP B 1 84 ? 6.465 8.609 9.984 1 97.94 84 ASP B O 1
ATOM 1616 N N . LYS B 1 85 ? 5.359 7.289 11.469 1 98.31 85 LYS B N 1
ATOM 1617 C CA . LYS B 1 85 ? 4.301 8.234 11.812 1 98.31 85 LYS B CA 1
ATOM 1618 C C . LYS B 1 85 ? 4.879 9.531 12.367 1 98.31 85 LYS B C 1
ATOM 1620 O O . LYS B 1 85 ? 4.41 10.617 12.039 1 98.31 85 LYS B O 1
ATOM 1625 N N . ASN B 1 86 ? 5.891 9.484 13.188 1 97.62 86 ASN B N 1
ATOM 1626 C CA . ASN B 1 86 ? 6.492 10.68 13.766 1 97.62 86 ASN B CA 1
ATOM 1627 C C . ASN B 1 86 ? 7.141 11.555 12.695 1 97.62 86 ASN B C 1
ATOM 1629 O O . ASN B 1 86 ? 7.051 12.781 12.75 1 97.62 86 ASN B O 1
ATOM 1633 N N . TRP B 1 87 ? 7.777 10.867 11.781 1 98.44 87 TRP B N 1
ATOM 1634 C CA . TRP B 1 87 ? 8.352 11.602 10.656 1 98.44 87 TRP B CA 1
ATOM 1635 C C . TRP B 1 87 ? 7.266 12.297 9.852 1 98.44 87 TRP B C 1
ATOM 1637 O O . TRP B 1 87 ? 7.398 13.469 9.5 1 98.44 87 TRP B O 1
ATOM 1647 N N . VAL B 1 88 ? 6.16 11.602 9.602 1 98.12 88 VAL B N 1
ATOM 1648 C CA . VAL B 1 88 ? 5.035 12.156 8.852 1 98.12 88 VAL B CA 1
ATOM 1649 C C . VAL B 1 88 ? 4.488 13.391 9.57 1 98.12 88 VAL B C 1
ATOM 1651 O O . VAL B 1 88 ? 4.23 14.414 8.938 1 98.12 88 VAL B O 1
ATOM 1654 N N . LYS B 1 89 ? 4.363 13.305 10.875 1 97.44 89 LYS B N 1
ATOM 1655 C CA . LYS B 1 89 ? 3.889 14.43 11.672 1 97.44 89 LYS B CA 1
ATOM 1656 C C . LYS B 1 89 ? 4.801 15.641 11.508 1 97.44 89 LYS B C 1
ATOM 1658 O O . LYS B 1 89 ? 4.324 16.766 11.312 1 97.44 89 LYS B O 1
ATOM 1663 N N . SER B 1 90 ? 6.035 15.406 11.562 1 96.88 90 SER B N 1
ATOM 1664 C CA . SER B 1 90 ? 7.012 16.484 11.43 1 96.88 90 SER B CA 1
ATOM 1665 C C . SER B 1 90 ? 6.918 17.141 10.062 1 96.88 90 SER B C 1
ATOM 1667 O O . SER B 1 90 ? 6.965 18.375 9.953 1 96.88 90 SER B O 1
ATOM 1669 N N . LYS B 1 91 ? 6.777 16.375 9.023 1 96.81 91 LYS B N 1
ATOM 1670 C CA . LYS B 1 91 ? 6.676 16.922 7.672 1 96.81 91 LYS B CA 1
ATOM 1671 C C . LYS B 1 91 ? 5.383 17.703 7.5 1 96.81 91 LYS B C 1
ATOM 1673 O O . LYS B 1 91 ? 5.367 18.75 6.828 1 96.81 91 LYS B O 1
ATOM 1678 N N . LEU B 1 92 ? 4.273 17.172 8.102 1 96.44 92 LEU B N 1
ATOM 1679 C CA . LEU B 1 92 ? 3.004 17.875 8.047 1 96.44 92 LEU B CA 1
ATOM 1680 C C . LEU B 1 92 ? 3.113 19.234 8.727 1 96.44 92 LEU B C 1
ATOM 1682 O O . LEU B 1 92 ? 2.582 20.234 8.227 1 96.44 92 LEU B O 1
ATOM 1686 N N . TYR B 1 93 ? 3.809 19.25 9.844 1 94.38 93 TYR B N 1
ATOM 1687 C CA . TYR B 1 93 ? 4.016 20.516 10.555 1 94.38 93 TYR B CA 1
ATOM 1688 C C . TYR B 1 93 ? 4.727 21.531 9.672 1 94.38 93 TYR B C 1
ATOM 1690 O O . TYR B 1 93 ? 4.27 22.672 9.531 1 94.38 93 TYR B O 1
ATOM 1698 N N . ALA B 1 94 ? 5.812 21.125 9.148 1 94.88 94 ALA B N 1
ATOM 1699 C CA . ALA B 1 94 ? 6.582 22 8.266 1 94.88 94 ALA B CA 1
ATOM 1700 C C . ALA B 1 94 ? 5.746 22.438 7.07 1 94.88 94 ALA B C 1
ATOM 1702 O O . ALA B 1 94 ? 5.789 23.609 6.676 1 94.88 94 ALA B O 1
ATOM 1703 N N . HIS B 1 95 ? 5.023 21.531 6.496 1 94.25 95 HIS B N 1
ATOM 1704 C CA . HIS B 1 95 ? 4.164 21.781 5.344 1 94.25 95 HIS B CA 1
ATOM 1705 C C . HIS B 1 95 ? 3.119 22.859 5.66 1 94.25 95 HIS B C 1
ATOM 1707 O O . HIS B 1 95 ? 2.896 23.766 4.859 1 94.25 95 HIS B O 1
ATOM 1713 N N . LEU B 1 96 ? 2.459 22.781 6.801 1 92.25 96 LEU B N 1
ATOM 1714 C CA . LEU B 1 96 ? 1.42 23.719 7.227 1 92.25 96 LEU B CA 1
ATOM 1715 C C . LEU B 1 96 ? 2.018 25.078 7.578 1 92.25 96 LEU B C 1
ATOM 1717 O O . LEU B 1 96 ? 1.415 26.109 7.301 1 92.25 96 LEU B O 1
ATOM 1721 N N . SER B 1 97 ? 3.191 25.094 8.188 1 89.56 97 SER B N 1
ATOM 1722 C CA . SER B 1 97 ? 3.865 26.344 8.547 1 89.56 97 SER B CA 1
ATOM 1723 C C . SER B 1 97 ? 4.238 27.141 7.301 1 89.56 97 SER B C 1
ATOM 1725 O O . SER B 1 97 ? 4.137 28.375 7.301 1 89.56 97 SER B O 1
ATOM 1727 N N . ASN B 1 98 ? 4.594 26.438 6.262 1 86 98 ASN B N 1
ATOM 1728 C CA . ASN B 1 98 ? 4.949 27.094 5.012 1 86 98 ASN B CA 1
ATOM 1729 C C . ASN B 1 98 ? 3.721 27.672 4.312 1 86 98 ASN B C 1
ATOM 1731 O O . ASN B 1 98 ? 3.803 28.719 3.658 1 86 98 ASN B O 1
ATOM 1735 N N . GLN B 1 99 ? 2.66 27.016 4.469 1 76.06 99 GLN B N 1
ATOM 1736 C CA . GLN B 1 99 ? 1.424 27.484 3.854 1 76.06 99 GLN B CA 1
ATOM 1737 C C . GLN B 1 99 ? 0.868 28.703 4.59 1 76.06 99 GLN B C 1
ATOM 1739 O O . GLN B 1 99 ? 0.352 29.625 3.961 1 76.06 99 GLN B O 1
ATOM 1744 N N . VAL B 1 100 ? 0.94 28.75 5.895 1 70.5 100 VAL B N 1
ATOM 1745 C CA . VAL B 1 100 ? 0.486 29.891 6.684 1 70.5 100 VAL B CA 1
ATOM 1746 C C . VAL B 1 100 ? 1.36 31.094 6.383 1 70.5 100 VAL B C 1
ATOM 1748 O O . VAL B 1 100 ? 0.855 32.219 6.25 1 70.5 100 VAL B O 1
ATOM 1751 N N . THR B 1 101 ? 2.619 30.766 6.234 1 67.94 101 THR B N 1
ATOM 1752 C CA . THR B 1 101 ? 3.539 31.859 5.965 1 67.94 101 THR B CA 1
ATOM 1753 C C . THR B 1 101 ? 3.295 32.438 4.578 1 67.94 101 THR B C 1
ATOM 1755 O O . THR B 1 101 ? 3.377 33.656 4.387 1 67.94 101 THR B O 1
ATOM 1758 N N . GLU B 1 102 ? 2.994 31.562 3.676 1 64.19 102 GLU B N 1
ATOM 1759 C CA . GLU B 1 102 ? 2.729 32.062 2.324 1 64.19 102 GLU B CA 1
ATOM 1760 C C . GLU B 1 102 ? 1.461 32.906 2.279 1 64.19 102 GLU B C 1
ATOM 1762 O O . GLU B 1 102 ? 1.408 33.906 1.578 1 64.19 102 GLU B O 1
ATOM 1767 N N . MET B 1 103 ? 0.457 32.438 3 1 55.03 103 MET B N 1
ATOM 1768 C CA . MET B 1 103 ? -0.775 33.219 3.055 1 55.03 103 MET B CA 1
ATOM 1769 C C . MET B 1 103 ? -0.54 34.562 3.736 1 55.03 103 MET B C 1
ATOM 1771 O O . MET B 1 103 ? -1.105 35.594 3.328 1 55.03 103 MET B O 1
ATOM 1775 N N . ALA B 1 104 ? 0.199 34.562 4.828 1 57.25 104 ALA B N 1
ATOM 1776 C CA . ALA B 1 104 ? 0.431 35.781 5.57 1 57.25 104 ALA B CA 1
ATOM 1777 C C . ALA B 1 104 ? 1.159 36.812 4.711 1 57.25 104 ALA B C 1
ATOM 1779 O O . ALA B 1 104 ? 0.961 38.031 4.875 1 57.25 104 ALA B O 1
ATOM 1780 N N . PHE B 1 105 ? 1.963 36.375 3.812 1 59.28 105 PHE B N 1
ATOM 1781 C CA . PHE B 1 105 ? 2.695 37.344 3.01 1 59.28 105 PHE B CA 1
ATOM 1782 C C . PHE B 1 105 ? 1.844 37.844 1.847 1 59.28 105 PHE B C 1
ATOM 1784 O O . PHE B 1 105 ? 2.125 38.906 1.269 1 59.28 105 PHE B O 1
ATOM 1791 N N . ASP B 1 106 ? 0.981 37 1.344 1 57.56 106 ASP B N 1
ATOM 1792 C CA . ASP B 1 106 ? 0.166 37.438 0.218 1 57.56 106 ASP B CA 1
ATOM 1793 C C . ASP B 1 106 ? -0.814 38.531 0.648 1 57.56 106 ASP B C 1
ATOM 1795 O O . ASP B 1 106 ? -1.343 39.281 -0.19 1 57.56 106 ASP B O 1
ATOM 1799 N N . ASN B 1 107 ? -1.131 38.656 1.888 1 50.19 107 ASN B N 1
ATOM 1800 C CA . ASN B 1 107 ? -1.974 39.781 2.279 1 50.19 107 ASN B CA 1
ATOM 1801 C C . ASN B 1 107 ? -1.148 41.031 2.533 1 50.19 107 ASN B C 1
ATOM 1803 O O . ASN B 1 107 ? -0.061 40.969 3.107 1 50.19 107 ASN B O 1
#

Nearest PDB structures (foldseek):
  7cnc-assembly1_A  TM=9.565E-01  e=5.293E-12  Homo sapiens
  7x39-assembly2_D  TM=9.615E-01  e=1.071E-10  Homo sapiens
  7x39-assembly1_A  TM=9.518E-01  e=1.573E-10  Homo sapiens
  1wwq-assembly1_A  TM=8.402E-01  e=1.790E-09  Mus musculus
  7ejs-assembly1_A  TM=8.849E-01  e=4.984E-09  Caenorhabditis elegans

pLDDT: mean 89.66, std 13.37, range [46.22, 98.81]